Protein AF-A0A8D0EPT8-F1 (afdb_monomer)

Organism: NCBI:txid311401

pLDDT: mean 87.98, std 15.38, range [41.53, 98.69]

Mean predicted aligned error: 18.77 Å

Structure (mmCIF, N/CA/C/O backbone):
data_AF-A0A8D0EPT8-F1
#
_entry.id   AF-A0A8D0EPT8-F1
#
loop_
_atom_site.group_PDB
_atom_site.id
_atom_site.type_symbol
_atom_site.label_atom_id
_atom_site.label_alt_id
_atom_site.label_comp_id
_atom_site.label_asym_id
_atom_site.label_entity_id
_atom_site.label_seq_id
_atom_site.pdbx_PDB_ins_code
_atom_site.Cartn_x
_atom_site.Cartn_y
_atom_site.Cartn_z
_atom_site.occupancy
_atom_site.B_iso_or_equiv
_atom_site.auth_seq_id
_atom_site.auth_comp_id
_atom_site.auth_asym_id
_atom_site.auth_atom_id
_atom_site.pdbx_PDB_model_num
ATOM 1 N N . VAL A 1 1 ? -57.989 31.057 138.186 1.00 67.94 1 VAL A N 1
ATOM 2 C CA . VAL A 1 1 ? -57.351 29.720 138.210 1.00 67.94 1 VAL A CA 1
ATOM 3 C C . VAL A 1 1 ? -58.308 28.636 137.707 1.00 67.94 1 VAL A C 1
ATOM 5 O O . VAL A 1 1 ? -57.977 27.993 136.723 1.00 67.94 1 VAL A O 1
ATOM 8 N N . GLU A 1 2 ? -59.527 28.496 138.245 1.00 75.50 2 GLU A N 1
ATOM 9 C CA . GLU A 1 2 ? -60.495 27.460 137.800 1.00 75.50 2 GLU A CA 1
ATOM 10 C C . GLU A 1 2 ? -60.844 27.484 136.301 1.00 75.50 2 GLU A C 1
ATOM 12 O O . GLU A 1 2 ? -60.872 26.441 135.653 1.00 75.50 2 GLU A O 1
ATOM 17 N N . LYS A 1 3 ? -61.048 28.670 135.709 1.00 80.75 3 LYS A N 1
ATOM 18 C CA . LYS A 1 3 ? -61.365 28.798 134.274 1.00 80.75 3 LYS A CA 1
ATOM 19 C C . LYS A 1 3 ? -60.249 28.260 133.364 1.00 80.75 3 LYS A C 1
ATOM 21 O O . LYS A 1 3 ? -60.539 27.668 132.333 1.00 80.75 3 LYS A O 1
ATOM 26 N N . GLN A 1 4 ? -58.989 28.447 133.757 1.00 83.44 4 GLN A N 1
ATOM 27 C CA . GLN A 1 4 ? -57.830 27.947 133.009 1.00 83.44 4 GLN A CA 1
ATOM 28 C C . GLN A 1 4 ? -57.678 26.428 133.157 1.00 83.44 4 GLN A C 1
ATOM 30 O O . GLN A 1 4 ? -57.298 25.765 132.200 1.00 83.44 4 GLN A O 1
ATOM 35 N N . LEU A 1 5 ? -58.024 25.868 134.322 1.00 86.00 5 LEU A N 1
ATOM 36 C CA . LEU A 1 5 ? -58.008 24.421 134.540 1.00 86.00 5 LEU A CA 1
ATOM 37 C C . LEU A 1 5 ? -59.078 23.710 133.702 1.00 86.00 5 LEU A C 1
ATOM 39 O O . LEU A 1 5 ? -58.802 22.676 133.102 1.00 86.00 5 LEU A O 1
ATOM 43 N N . LYS A 1 6 ? -60.282 24.286 133.615 1.00 87.50 6 LYS A N 1
ATOM 44 C CA . LYS A 1 6 ? -61.362 23.748 132.778 1.00 87.50 6 LYS A CA 1
ATOM 45 C C . LYS A 1 6 ? -60.990 23.756 131.290 1.00 87.50 6 LYS A C 1
ATOM 47 O O . LYS A 1 6 ? -61.184 22.748 130.622 1.00 87.50 6 LYS A O 1
ATOM 52 N N . ASP A 1 7 ? -60.392 24.847 130.809 1.00 92.19 7 ASP A N 1
ATOM 53 C CA . ASP A 1 7 ? -59.886 24.960 129.431 1.00 92.19 7 ASP A CA 1
ATOM 54 C C . ASP A 1 7 ? -58.741 23.965 129.154 1.00 92.19 7 ASP A C 1
ATOM 56 O O . ASP A 1 7 ? -58.688 23.342 128.095 1.00 92.19 7 ASP A O 1
ATOM 60 N N . ALA A 1 8 ? -57.849 23.748 130.128 1.00 91.25 8 ALA A N 1
ATOM 61 C CA . ALA A 1 8 ? -56.783 22.754 130.019 1.00 91.25 8 ALA A CA 1
ATOM 62 C C . ALA A 1 8 ? -57.325 21.315 129.955 1.00 91.25 8 ALA A C 1
ATOM 64 O O . ALA A 1 8 ? -56.833 20.521 129.156 1.00 91.25 8 ALA A O 1
ATOM 65 N N . LEU A 1 9 ? -58.345 20.983 130.754 1.00 91.69 9 LEU A N 1
ATOM 66 C CA . LEU A 1 9 ? -59.001 19.670 130.725 1.00 91.69 9 LEU A CA 1
ATOM 67 C C . LEU A 1 9 ? -59.758 19.436 129.412 1.00 91.69 9 LEU A C 1
ATOM 69 O O . LEU A 1 9 ? -59.665 18.353 128.840 1.00 91.69 9 LEU A O 1
ATOM 73 N N . GLU A 1 10 ? -60.452 20.452 128.898 1.00 93.00 10 GLU A N 1
ATOM 74 C CA . GLU A 1 10 ? -61.155 20.369 127.614 1.00 93.00 10 GLU A CA 1
ATOM 75 C C . GLU A 1 10 ? -60.181 20.168 126.445 1.00 93.00 10 GLU A C 1
ATOM 77 O O . GLU A 1 10 ? -60.377 19.277 125.617 1.00 93.00 10 GLU A O 1
ATOM 82 N N . LYS A 1 11 ? -59.069 20.912 126.423 1.00 94.31 11 LYS A N 1
ATOM 83 C CA . LYS A 1 11 ? -58.001 20.709 125.434 1.00 94.31 11 LYS A CA 1
ATOM 84 C C . LYS A 1 11 ? -57.359 19.335 125.557 1.00 94.31 11 LYS A C 1
ATOM 86 O O . LYS A 1 11 ? -57.063 18.723 124.538 1.00 94.31 11 LYS A O 1
ATOM 91 N N . ASN A 1 12 ? -57.156 18.827 126.772 1.00 94.88 12 ASN A N 1
ATOM 92 C CA . ASN A 1 12 ? -56.614 17.482 126.974 1.00 94.88 12 ASN A CA 1
ATOM 93 C C . ASN A 1 12 ? -57.547 16.411 126.375 1.00 94.88 12 ASN A C 1
ATOM 95 O O . ASN A 1 12 ? -57.091 15.533 125.646 1.00 94.88 12 ASN A O 1
ATOM 99 N N . GLN A 1 13 ? -58.863 16.559 126.565 1.00 93.88 13 GLN A N 1
ATOM 100 C CA . GLN A 1 13 ? -59.855 15.681 125.942 1.00 93.88 13 GLN A CA 1
ATOM 101 C C . GLN A 1 13 ? -59.826 15.762 124.407 1.00 93.88 13 GLN A C 1
ATOM 103 O O . GLN A 1 13 ? -59.904 14.736 123.730 1.00 93.88 13 GLN A O 1
ATOM 108 N N . GLN A 1 14 ? -59.684 16.966 123.846 1.00 95.12 14 GLN A N 1
ATOM 109 C CA . GLN A 1 14 ? -59.542 17.158 122.398 1.00 95.12 14 GLN A CA 1
ATOM 110 C C . GLN A 1 14 ? -58.262 16.507 121.853 1.00 95.12 14 GLN A C 1
ATOM 112 O O . GLN A 1 14 ? -58.311 15.856 120.810 1.00 95.12 14 GLN A O 1
ATOM 117 N N . TRP A 1 15 ? -57.138 16.621 122.568 1.00 96.31 15 TRP A N 1
ATOM 118 C CA . TRP A 1 15 ? -55.879 15.964 122.201 1.00 96.31 15 TRP A CA 1
ATOM 119 C C . TRP A 1 15 ? -55.995 14.442 122.199 1.00 96.31 15 TRP A C 1
ATOM 121 O O . TRP A 1 15 ? -55.473 13.803 121.290 1.00 96.31 15 TRP A O 1
ATOM 131 N N . LEU A 1 16 ? -56.715 13.865 123.163 1.00 96.38 16 LEU A N 1
ATOM 132 C CA . LEU A 1 16 ? -56.934 12.421 123.214 1.00 96.38 16 LEU A CA 1
ATOM 133 C C . LEU A 1 16 ? -57.738 11.920 122.003 1.00 96.38 16 LEU A C 1
ATOM 135 O O . LEU A 1 16 ? -57.387 10.905 121.403 1.00 96.38 16 LEU A O 1
ATOM 139 N N . LEU A 1 17 ? -58.790 12.647 121.612 1.00 95.69 17 LEU A N 1
ATOM 140 C CA . LEU A 1 17 ? -59.579 12.318 120.418 1.00 95.69 17 LEU A CA 1
ATOM 141 C C . LEU A 1 17 ? -58.757 12.466 119.132 1.00 95.69 17 LEU A C 1
ATOM 143 O O . LEU A 1 17 ? -58.829 11.609 118.250 1.00 95.69 17 LEU A O 1
ATOM 147 N N . TYR A 1 18 ? -57.954 13.529 119.039 1.00 96.88 18 TYR A N 1
ATOM 148 C CA . TYR A 1 18 ? -57.052 13.743 117.911 1.00 96.88 18 TYR A CA 1
ATOM 149 C C . TYR A 1 18 ? -56.028 12.611 117.783 1.00 96.88 18 TYR A C 1
ATOM 151 O O . TYR A 1 18 ? -55.801 12.110 116.682 1.00 96.88 18 TYR A O 1
ATOM 159 N N . ASP A 1 19 ? -55.440 12.171 118.897 1.00 97.00 19 ASP A N 1
ATOM 160 C CA . ASP A 1 19 ? -54.455 11.092 118.889 1.00 97.00 19 ASP A CA 1
ATOM 161 C C . ASP A 1 19 ? -55.071 9.755 118.449 1.00 97.00 19 ASP A C 1
ATOM 163 O O . ASP A 1 19 ? -54.530 9.098 117.559 1.00 97.00 19 ASP A O 1
ATOM 167 N N . GLN A 1 20 ? -56.268 9.411 118.939 1.00 95.56 20 GLN A N 1
ATOM 168 C CA . GLN A 1 20 ? -56.988 8.214 118.482 1.00 95.56 20 GLN A CA 1
ATOM 169 C C . GLN A 1 20 ? -57.282 8.242 116.975 1.00 95.56 20 GLN A C 1
ATOM 171 O O . GLN A 1 20 ? -57.090 7.239 116.280 1.00 95.56 20 GLN A O 1
ATOM 176 N N . GLN A 1 21 ? -57.726 9.387 116.448 1.00 96.56 21 GLN A N 1
ATOM 177 C CA . GLN A 1 21 ? -58.003 9.536 115.018 1.00 96.56 21 GLN A CA 1
ATOM 178 C C . GLN A 1 21 ? -56.720 9.440 114.183 1.00 96.56 21 GLN A C 1
ATOM 180 O O . GLN A 1 21 ? -56.696 8.772 113.145 1.00 96.56 21 GLN A O 1
ATOM 185 N N . ARG A 1 22 ? -55.638 10.068 114.652 1.00 97.69 22 ARG A N 1
ATOM 186 C CA . ARG A 1 22 ? -54.319 10.000 114.023 1.00 97.69 22 ARG A CA 1
ATOM 187 C C . ARG A 1 22 ? -53.800 8.564 113.983 1.00 97.69 22 ARG A C 1
ATOM 189 O O . ARG A 1 22 ? -53.321 8.134 112.935 1.00 97.69 22 ARG A O 1
ATOM 196 N N . GLU A 1 23 ? -53.916 7.806 115.072 1.00 96.62 23 GLU A N 1
ATOM 197 C CA . GLU A 1 23 ? -53.498 6.403 115.077 1.00 96.62 23 GLU A CA 1
ATOM 198 C C . GLU A 1 23 ? -54.303 5.553 114.086 1.00 96.62 23 GLU A C 1
ATOM 200 O O . GLU A 1 23 ? -53.726 4.733 113.369 1.00 96.62 23 GLU A O 1
ATOM 205 N N . ALA A 1 24 ? -55.625 5.743 114.013 1.00 95.50 24 ALA A N 1
ATOM 206 C CA . ALA A 1 24 ? -56.469 5.031 113.054 1.00 95.50 24 ALA A CA 1
ATOM 207 C C . ALA A 1 24 ? -56.065 5.339 111.601 1.00 95.50 24 ALA A C 1
ATOM 209 O O . ALA A 1 24 ? -55.971 4.429 110.776 1.00 95.50 24 ALA A O 1
ATOM 210 N N . TYR A 1 25 ? -55.756 6.604 111.304 1.00 96.88 25 TYR A N 1
ATOM 211 C CA . TYR A 1 25 ? -55.286 7.026 109.986 1.00 96.88 25 TYR A CA 1
ATOM 212 C C . TYR A 1 25 ? -53.934 6.398 109.619 1.00 96.88 25 TYR A C 1
ATOM 214 O O . TYR A 1 25 ? -53.785 5.846 108.529 1.00 96.88 25 TYR A O 1
ATOM 222 N N . VAL A 1 26 ? -52.964 6.414 110.540 1.00 97.56 26 VAL A N 1
ATOM 223 C CA . VAL A 1 26 ? -51.646 5.794 110.321 1.00 97.56 26 VAL A CA 1
ATOM 224 C C . VAL A 1 26 ? -51.777 4.2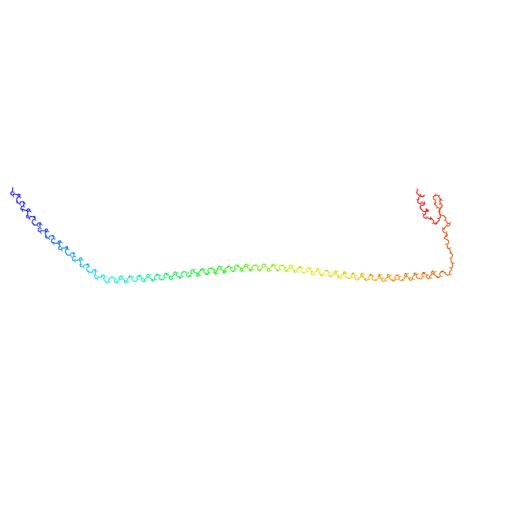86 110.104 1.00 97.56 26 VAL A C 1
ATOM 226 O O . VAL A 1 26 ? -51.161 3.753 109.182 1.00 97.56 26 VAL A O 1
ATOM 229 N N . ARG A 1 27 ? -52.623 3.597 110.884 1.00 96.00 27 ARG A N 1
ATOM 230 C CA . ARG A 1 27 ? -52.915 2.169 110.670 1.00 96.00 27 ARG A CA 1
ATOM 231 C C . ARG A 1 27 ? -53.506 1.909 109.278 1.00 96.00 27 ARG A C 1
ATOM 233 O O . ARG A 1 27 ? -53.099 0.952 108.624 1.00 96.00 27 ARG A O 1
ATOM 240 N N . GLY A 1 28 ? -54.393 2.781 108.794 1.00 96.94 28 GLY A N 1
ATOM 241 C CA . GLY A 1 28 ? -54.933 2.707 107.432 1.00 96.94 28 GLY A CA 1
ATOM 242 C C . GLY A 1 28 ? -53.871 2.891 106.342 1.00 96.94 28 GLY A C 1
ATOM 243 O O . GLY A 1 28 ? -53.835 2.122 105.381 1.00 96.94 28 GLY A O 1
ATOM 244 N N . LEU A 1 29 ? -52.967 3.862 106.506 1.00 97.06 29 LEU A N 1
ATOM 245 C CA . LEU A 1 29 ? -51.855 4.077 105.572 1.00 97.06 29 LEU A CA 1
ATOM 246 C C . LEU A 1 29 ? -50.902 2.882 105.524 1.00 97.06 29 LEU A C 1
ATOM 248 O O . LEU A 1 29 ? -50.535 2.451 104.435 1.00 97.06 29 LEU A O 1
ATOM 252 N N . LEU A 1 30 ? -50.538 2.322 106.681 1.00 96.06 30 LEU A N 1
ATOM 253 C CA . LEU A 1 30 ? -49.682 1.135 106.754 1.00 96.06 30 LEU A CA 1
ATOM 254 C C . LEU A 1 30 ? -50.328 -0.071 106.062 1.00 96.06 30 LEU A C 1
ATOM 256 O O . LEU A 1 30 ? -49.659 -0.762 105.299 1.00 96.06 30 LEU A O 1
ATOM 260 N N . GLY A 1 31 ? -51.635 -0.279 106.252 1.00 96.31 31 GLY A N 1
ATOM 261 C CA . GLY A 1 31 ? -52.377 -1.314 105.529 1.00 96.31 31 GLY A CA 1
ATOM 262 C C . GLY A 1 31 ? -52.338 -1.110 104.013 1.00 96.31 31 GLY A C 1
ATOM 263 O O . GLY A 1 31 ? -52.105 -2.054 103.261 1.00 96.31 31 GLY A O 1
ATOM 264 N N . ARG A 1 32 ? -52.482 0.137 103.547 1.00 95.56 32 ARG A N 1
ATOM 265 C CA . ARG A 1 32 ? -52.419 0.446 102.115 1.00 95.56 32 ARG A CA 1
ATOM 266 C C . ARG A 1 32 ? -51.024 0.255 101.523 1.00 95.56 32 ARG A C 1
ATOM 268 O O . ARG A 1 32 ? -50.916 -0.222 100.396 1.00 95.56 32 ARG A O 1
ATOM 275 N N . ILE A 1 33 ? -49.978 0.634 102.256 1.00 95.75 33 ILE A N 1
ATOM 276 C CA . ILE A 1 33 ? -48.586 0.404 101.849 1.00 95.75 33 ILE A CA 1
ATOM 277 C C . ILE A 1 33 ? -48.350 -1.100 101.682 1.00 95.75 33 ILE A C 1
ATOM 279 O O . ILE A 1 33 ? -47.917 -1.524 100.615 1.00 95.75 33 ILE A O 1
ATOM 283 N N . PHE A 1 34 ? -48.765 -1.904 102.663 1.00 95.31 34 PHE A N 1
ATOM 284 C CA . PHE A 1 34 ? -48.634 -3.359 102.611 1.00 95.31 34 PHE A CA 1
ATOM 285 C C . PHE A 1 34 ? -49.354 -3.989 101.400 1.00 95.31 34 PHE A C 1
ATOM 287 O O . PHE A 1 34 ? -48.793 -4.835 100.705 1.00 95.31 34 PHE A O 1
ATOM 294 N N . GLU A 1 35 ? -50.580 -3.550 101.086 1.00 94.19 35 GLU A N 1
ATOM 295 C CA . GLU A 1 35 ? -51.302 -4.016 99.889 1.00 94.19 35 GLU A CA 1
ATOM 296 C C . GLU A 1 35 ? -50.562 -3.704 98.580 1.00 94.19 35 GLU A C 1
ATOM 298 O O . GLU A 1 35 ? -50.613 -4.486 97.627 1.00 94.19 35 GLU A O 1
ATOM 303 N N . LEU A 1 36 ? -49.933 -2.530 98.496 1.00 91.69 36 LEU A N 1
ATOM 304 C CA . LEU A 1 36 ? -49.206 -2.099 97.304 1.00 91.69 36 LEU A CA 1
ATOM 305 C C . LEU A 1 36 ? -47.893 -2.867 97.144 1.00 91.69 36 LEU A C 1
ATOM 307 O O . LEU A 1 36 ? -47.573 -3.280 96.029 1.00 91.69 36 LEU A O 1
ATOM 311 N N . GLU A 1 37 ? -47.180 -3.111 98.242 1.00 91.06 37 GLU A N 1
ATOM 312 C CA . GLU A 1 37 ? -45.964 -3.929 98.260 1.00 91.06 37 GLU A CA 1
ATOM 313 C C . GLU A 1 37 ? -46.255 -5.357 97.780 1.00 91.06 37 GLU A C 1
ATOM 315 O O . GLU A 1 37 ? -45.607 -5.835 96.848 1.00 91.06 37 GLU A O 1
ATOM 320 N N . GLN A 1 38 ? -47.312 -5.993 98.297 1.00 88.81 38 GLN A N 1
ATOM 321 C CA . GLN A 1 38 ? -47.705 -7.338 97.866 1.00 88.81 38 GLN A CA 1
ATOM 322 C C . GLN A 1 38 ? -48.058 -7.393 96.370 1.00 88.81 38 GLN A C 1
ATOM 324 O O . GLN A 1 38 ? -47.683 -8.334 95.669 1.00 88.81 38 GLN A O 1
ATOM 329 N N . LYS A 1 39 ? -48.772 -6.385 95.852 1.00 87.06 39 LYS A N 1
ATOM 330 C CA . LYS A 1 39 ? -49.111 -6.316 94.421 1.00 87.06 39 LYS A CA 1
ATOM 331 C C . LYS A 1 39 ? -47.869 -6.174 93.542 1.00 87.06 39 LYS A C 1
ATOM 333 O O . LYS A 1 39 ? -47.818 -6.808 92.493 1.00 87.06 39 LYS A O 1
ATOM 338 N N . SER A 1 40 ? -46.887 -5.379 93.964 1.00 79.69 40 SER A N 1
ATOM 339 C CA . SER A 1 40 ? -45.616 -5.203 93.249 1.00 79.69 40 SER A CA 1
ATOM 340 C C . SER A 1 40 ? -44.838 -6.520 93.147 1.00 79.69 40 SER A C 1
ATOM 342 O O . SER A 1 40 ? -44.372 -6.906 92.075 1.00 79.69 40 SER A O 1
ATOM 344 N N . GLU A 1 41 ? -44.775 -7.269 94.246 1.00 78.56 41 GLU A N 1
ATOM 345 C CA . GLU A 1 41 ? -44.032 -8.527 94.311 1.00 78.56 41 GLU A CA 1
ATOM 346 C C . GLU A 1 41 ? -44.665 -9.636 93.450 1.00 78.56 41 GLU A C 1
ATOM 348 O O . GLU A 1 41 ? -43.959 -10.394 92.783 1.00 78.56 41 GLU A O 1
ATOM 353 N N . ILE A 1 42 ? -46.000 -9.670 93.358 1.00 76.88 42 ILE A N 1
ATOM 354 C CA . ILE A 1 42 ? -46.728 -10.584 92.460 1.00 76.88 42 ILE A CA 1
ATOM 355 C C . ILE A 1 42 ? -46.473 -10.253 90.980 1.00 76.88 42 ILE A C 1
ATOM 357 O O . ILE A 1 42 ? -46.369 -11.169 90.161 1.00 76.88 42 ILE A O 1
ATOM 361 N N . VAL A 1 43 ? -46.371 -8.968 90.621 1.00 71.69 43 VAL A N 1
ATOM 362 C CA . VAL A 1 43 ? -46.072 -8.537 89.242 1.00 71.69 43 VAL A CA 1
ATOM 363 C C . VAL A 1 43 ? -44.661 -8.970 88.840 1.00 71.69 43 VAL A C 1
ATOM 365 O O . VAL A 1 43 ? -44.495 -9.612 87.805 1.00 71.69 43 VAL A O 1
ATOM 368 N N . SER A 1 44 ? -43.672 -8.761 89.710 1.00 63.62 44 SER A N 1
ATOM 369 C CA . SER A 1 44 ? -42.278 -9.141 89.444 1.00 63.62 44 SER A CA 1
ATOM 370 C C . SER A 1 44 ? -42.081 -10.666 89.300 1.00 63.62 44 SER A C 1
ATOM 372 O O . SER A 1 44 ? -41.282 -11.137 88.485 1.00 63.62 44 SER A O 1
ATOM 374 N N . GLN A 1 45 ? -42.865 -11.472 90.030 1.00 62.41 45 GLN A N 1
ATOM 375 C CA . GLN A 1 45 ? -42.867 -12.939 89.901 1.00 62.41 45 GLN A CA 1
ATOM 376 C C . GLN A 1 45 ? -43.599 -13.461 88.649 1.00 62.41 45 GLN A C 1
ATOM 378 O O . GLN A 1 45 ? -43.315 -14.571 88.194 1.00 62.41 45 GLN A O 1
ATOM 383 N N . ARG A 1 46 ? -44.551 -12.702 88.084 1.00 59.16 46 ARG A N 1
ATOM 384 C CA . ARG A 1 46 ? -45.203 -13.052 86.807 1.00 59.16 46 ARG A CA 1
ATOM 385 C C . ARG A 1 46 ? -44.303 -12.760 85.609 1.00 59.16 46 ARG A C 1
ATOM 387 O O . ARG A 1 46 ? -44.164 -13.626 84.749 1.00 59.16 46 ARG A O 1
ATOM 394 N N . GLU A 1 47 ? -43.625 -11.616 85.610 1.00 55.06 47 GLU A N 1
ATOM 395 C CA . GLU A 1 47 ? -42.702 -11.207 84.539 1.00 55.06 47 GLU A CA 1
ATOM 396 C C . GLU A 1 47 ? -41.549 -12.209 84.351 1.00 55.06 47 GLU A C 1
ATOM 398 O O . GLU A 1 47 ? -41.168 -12.539 83.230 1.00 55.06 47 GLU A O 1
ATOM 403 N N . SER A 1 48 ? -41.049 -12.796 85.441 1.00 54.34 48 SER A N 1
ATOM 404 C CA . SER A 1 48 ? -39.983 -13.807 85.395 1.00 54.34 48 SER A CA 1
ATOM 405 C C . SER A 1 48 ? -40.444 -15.188 84.888 1.00 54.34 48 SER A C 1
ATOM 407 O O . SER A 1 48 ? -39.608 -15.993 84.475 1.00 54.34 48 SER A O 1
ATOM 409 N N . LYS A 1 49 ? -41.758 -15.463 84.848 1.00 51.94 49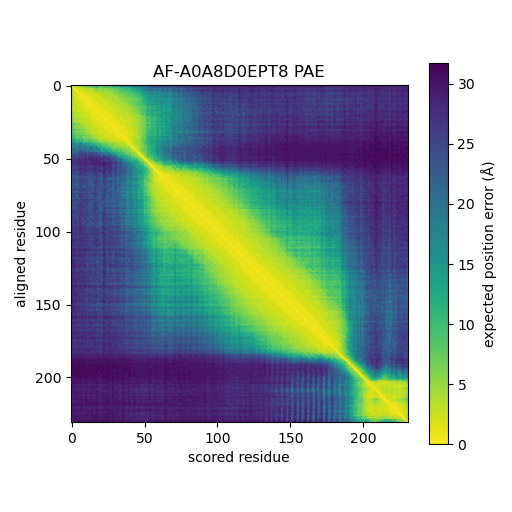 LYS A N 1
ATOM 410 C CA . LYS A 1 49 ? -42.343 -16.688 84.266 1.00 51.94 49 LYS A CA 1
ATOM 411 C C . LYS A 1 49 ? -42.739 -16.528 82.791 1.00 51.94 49 LYS A C 1
ATOM 413 O O . LYS A 1 49 ? -42.656 -17.505 82.051 1.00 51.94 49 LYS A O 1
ATOM 418 N N . GLU A 1 50 ? -43.119 -15.327 82.352 1.00 49.88 50 GLU A N 1
ATOM 419 C CA . GLU A 1 50 ? -43.445 -15.020 80.944 1.00 49.88 50 GLU A CA 1
ATOM 420 C C . GLU A 1 50 ? -42.192 -14.831 80.064 1.00 49.88 50 GLU A C 1
ATOM 422 O O . GLU A 1 50 ? -42.188 -15.234 78.896 1.00 49.88 50 GLU A O 1
AT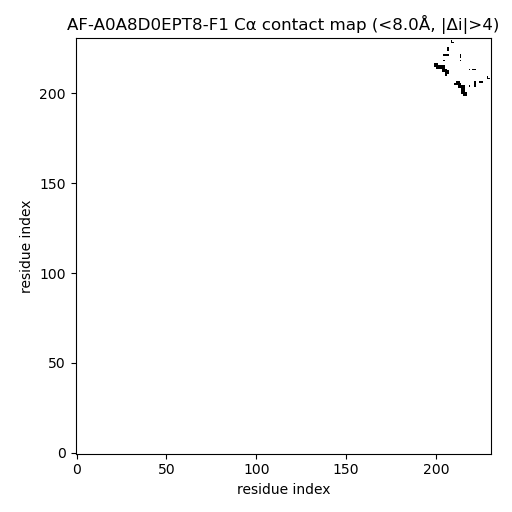OM 427 N N . PHE A 1 51 ? -41.075 -14.371 80.644 1.00 49.50 51 PHE A N 1
ATOM 428 C CA . PHE A 1 51 ? -39.794 -14.165 79.946 1.00 49.50 51 PHE A CA 1
ATOM 429 C C . PHE A 1 51 ? -39.247 -15.422 79.235 1.00 49.50 51 PHE A C 1
ATOM 431 O O . PHE A 1 51 ? -38.568 -15.323 78.213 1.00 49.50 51 PHE A O 1
ATOM 438 N N . SER A 1 52 ? -39.581 -16.624 79.721 1.00 50.78 52 SER A N 1
ATOM 439 C CA . SER A 1 52 ? -39.151 -17.887 79.100 1.00 50.78 52 SER A CA 1
ATOM 440 C C . SER A 1 52 ? -39.854 -18.196 77.771 1.00 50.78 52 SER A C 1
ATOM 442 O O . SER A 1 52 ? -39.290 -18.923 76.956 1.00 50.78 52 SER A O 1
ATOM 444 N N . SER A 1 53 ? -41.076 -17.697 77.556 1.00 54.53 53 SER A N 1
ATOM 445 C CA . SER A 1 53 ? -41.853 -17.929 76.327 1.00 54.53 53 SER A CA 1
ATOM 446 C C . SER A 1 53 ? -41.654 -16.801 75.314 1.00 54.53 53 SER A C 1
ATOM 448 O O . SER A 1 53 ? -41.645 -17.038 74.108 1.00 54.53 53 SER A O 1
ATOM 450 N N . GLU A 1 54 ? -41.477 -15.572 75.795 1.00 54.91 54 GLU A N 1
ATOM 451 C CA . GLU A 1 54 ? -41.320 -14.377 74.963 1.00 54.91 54 GLU A CA 1
ATOM 452 C C . GLU A 1 54 ? -39.893 -14.235 74.406 1.00 54.91 54 GLU A C 1
ATOM 454 O O . GLU A 1 54 ? -39.707 -13.845 73.251 1.00 54.91 54 GLU A O 1
ATOM 459 N N . GLY A 1 55 ? -38.884 -14.697 75.157 1.00 62.28 55 GLY A N 1
ATOM 460 C CA . GLY A 1 55 ? -37.510 -14.819 74.663 1.00 62.28 55 GLY A CA 1
ATOM 461 C C . GLY A 1 55 ? -37.379 -15.754 73.453 1.00 62.28 55 GLY A C 1
ATOM 462 O O . GLY A 1 55 ? -36.595 -15.470 72.552 1.00 62.28 55 GLY A O 1
ATOM 463 N N . HIS A 1 56 ? -38.186 -16.820 73.373 1.00 62.28 56 HIS A N 1
ATOM 464 C CA . HIS A 1 56 ? -38.175 -17.747 72.232 1.00 62.28 56 HIS A CA 1
ATOM 465 C C . HIS A 1 56 ? -38.712 -17.092 70.947 1.00 62.28 56 HIS A C 1
ATOM 467 O O . HIS A 1 56 ? -38.115 -17.230 69.881 1.00 62.28 56 HIS A O 1
ATOM 473 N N . LEU A 1 57 ? -39.799 -16.318 71.050 1.00 71.00 57 LEU A N 1
ATOM 474 C CA . LEU A 1 57 ? -40.369 -15.558 69.928 1.00 71.00 57 LEU A CA 1
ATOM 475 C C . LEU A 1 57 ? -39.426 -14.444 69.447 1.00 71.00 57 LEU A C 1
ATOM 477 O O . LEU A 1 57 ? -39.319 -14.176 68.247 1.00 71.00 57 LEU A O 1
ATOM 481 N N . GLN A 1 58 ? -38.715 -13.798 70.372 1.00 77.88 58 GLN A N 1
ATOM 482 C CA . GLN A 1 58 ? -37.731 -12.772 70.037 1.00 77.88 58 GLN A CA 1
ATOM 483 C C . GLN A 1 58 ? -36.493 -13.362 69.343 1.00 77.88 58 GLN A C 1
ATOM 485 O O . GLN A 1 58 ? -36.003 -12.780 68.374 1.00 77.88 58 GLN A O 1
ATOM 490 N N . ASP A 1 59 ? -36.044 -14.543 69.768 1.00 84.00 59 ASP A N 1
ATOM 491 C CA . ASP A 1 59 ? -34.918 -15.267 69.169 1.00 84.00 59 ASP A CA 1
ATOM 492 C C . ASP A 1 59 ? -35.254 -15.820 67.765 1.00 84.00 59 ASP A C 1
ATOM 494 O O . ASP A 1 59 ? -34.429 -15.783 66.851 1.00 84.00 59 ASP A O 1
ATOM 498 N N . GLU A 1 60 ? -36.494 -16.261 67.529 1.00 87.12 60 GLU A N 1
ATOM 499 C CA . GLU A 1 60 ? -36.985 -16.625 66.188 1.00 87.12 60 GLU A CA 1
ATOM 500 C C . GLU A 1 60 ? -37.034 -15.425 65.233 1.00 87.12 60 GLU A C 1
ATOM 502 O O . GLU A 1 60 ? -36.597 -15.517 64.080 1.00 87.12 60 GLU A O 1
ATOM 507 N N . LYS A 1 61 ? -37.510 -14.272 65.715 1.00 87.94 61 LYS A N 1
ATOM 508 C CA . LYS A 1 61 ? -37.534 -13.026 64.939 1.00 87.94 61 LYS A CA 1
ATOM 509 C C . LYS A 1 61 ? -36.118 -12.555 64.590 1.00 87.94 61 LYS A C 1
ATOM 511 O O . LYS A 1 61 ? -35.875 -12.131 63.459 1.00 87.94 61 LYS A O 1
ATOM 516 N N . GLN A 1 62 ? -35.181 -12.670 65.532 1.00 92.44 62 GLN A N 1
ATOM 517 C CA . GLN A 1 62 ? -33.760 -12.389 65.316 1.00 92.44 62 GLN A CA 1
ATOM 518 C C . GLN A 1 62 ? -33.192 -13.278 64.197 1.00 92.44 62 GLN A C 1
ATOM 520 O O . GLN A 1 62 ? -32.649 -12.766 63.218 1.00 92.44 62 GLN A O 1
ATOM 525 N N . LYS A 1 63 ? -33.415 -14.599 64.275 1.00 93.81 63 LYS A N 1
ATOM 526 C CA . LYS A 1 63 ? -32.970 -15.568 63.256 1.00 93.81 63 LYS A CA 1
ATOM 527 C C . LYS A 1 63 ? -33.531 -15.264 61.870 1.00 93.81 63 LYS A C 1
ATOM 529 O O . LYS A 1 63 ? -32.804 -15.400 60.885 1.00 93.81 63 LYS A O 1
ATOM 534 N N . TYR A 1 64 ? -34.793 -14.838 61.781 1.00 95.00 64 TYR A N 1
ATOM 535 C CA . TYR A 1 64 ? -35.408 -14.439 60.514 1.00 95.00 64 TYR A CA 1
ATOM 536 C C . TYR A 1 64 ? -34.687 -13.241 59.882 1.00 95.00 64 TYR A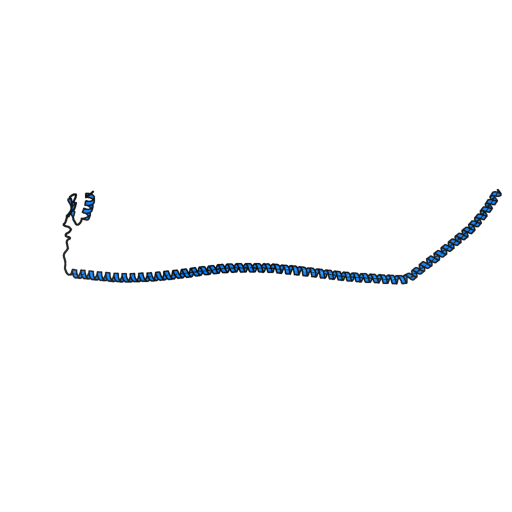 C 1
ATOM 538 O O . TYR A 1 64 ? -34.314 -13.300 58.708 1.00 95.00 64 TYR A O 1
ATOM 546 N N . TYR A 1 65 ? -34.429 -12.178 60.650 1.00 95.12 65 TYR A N 1
ATOM 547 C CA . TYR A 1 65 ? -33.702 -11.017 60.130 1.00 95.12 65 TYR A CA 1
ATOM 548 C C . TYR A 1 65 ? -32.250 -11.341 59.791 1.00 95.12 65 TYR A C 1
ATOM 550 O O . TYR A 1 65 ? -31.769 -10.908 58.746 1.00 95.12 65 TYR A O 1
ATOM 558 N N . ASP A 1 66 ? -31.570 -12.143 60.610 1.00 95.94 66 ASP A N 1
ATOM 559 C CA . ASP A 1 66 ? -30.202 -12.581 60.335 1.00 95.94 66 ASP A CA 1
ATOM 560 C C . ASP A 1 66 ? -30.128 -13.441 59.069 1.00 95.94 66 ASP A C 1
ATOM 562 O O . ASP A 1 66 ? -29.165 -13.353 58.305 1.00 95.94 66 ASP A O 1
ATOM 566 N N . GLN A 1 67 ? -31.134 -14.282 58.817 1.00 97.31 67 GLN A N 1
ATOM 567 C CA . GLN A 1 67 ? -31.247 -15.037 57.571 1.00 97.31 67 GLN A CA 1
ATOM 568 C C . GLN A 1 67 ? -31.481 -14.103 56.378 1.00 97.31 67 GLN A C 1
ATOM 570 O O . GLN A 1 67 ? -30.773 -14.222 55.381 1.00 97.31 67 GLN A O 1
ATOM 575 N N . LEU A 1 68 ? -32.406 -13.144 56.491 1.00 97.56 68 LEU A N 1
ATOM 576 C CA . LEU A 1 68 ? -32.695 -12.167 55.438 1.00 97.56 68 LEU A CA 1
ATOM 577 C C . LEU A 1 68 ? -31.462 -11.318 55.089 1.00 97.56 68 LEU A C 1
ATOM 579 O O . LEU A 1 68 ? -31.145 -11.141 53.916 1.00 97.56 68 LEU A O 1
ATOM 583 N N . LEU A 1 69 ? -30.729 -10.838 56.098 1.00 97.06 69 LEU A N 1
ATOM 584 C CA . LEU A 1 69 ? -29.481 -10.091 55.920 1.00 97.06 69 LEU A CA 1
ATOM 585 C C . LEU A 1 69 ? -28.394 -10.937 55.260 1.00 97.06 69 LEU A C 1
ATOM 587 O O . LEU A 1 69 ? -27.650 -10.426 54.425 1.00 97.06 69 LEU A O 1
ATOM 591 N N . ARG A 1 70 ? -28.281 -12.218 55.629 1.00 97.81 70 ARG A N 1
ATOM 592 C CA . ARG A 1 70 ? -27.327 -13.140 54.998 1.00 97.81 70 ARG A CA 1
ATOM 593 C C . ARG A 1 70 ? -27.659 -13.363 53.527 1.00 97.81 70 ARG A C 1
ATOM 595 O O . ARG A 1 70 ? -26.752 -13.264 52.706 1.00 97.81 70 ARG A O 1
ATOM 602 N N . THR A 1 71 ? -28.930 -13.588 53.197 1.00 97.69 71 THR A N 1
ATOM 603 C CA . THR A 1 71 ? -29.385 -13.714 51.807 1.00 97.69 71 THR A CA 1
ATOM 604 C C . THR A 1 71 ? -29.110 -12.431 51.026 1.00 97.69 71 THR A C 1
ATOM 606 O O . THR A 1 71 ? -28.392 -12.481 50.037 1.00 97.69 71 THR A O 1
ATOM 609 N N . ALA A 1 72 ? -29.526 -11.266 51.532 1.00 97.69 72 ALA A N 1
ATOM 610 C CA . ALA A 1 72 ? -29.293 -9.987 50.857 1.00 97.69 72 ALA A CA 1
ATOM 611 C C . ALA A 1 72 ? -27.799 -9.677 50.636 1.00 97.69 72 ALA A C 1
ATOM 613 O O . ALA A 1 72 ? -27.424 -9.133 49.600 1.00 97.69 72 ALA A O 1
ATOM 614 N N . LYS A 1 73 ? -26.923 -10.032 51.590 1.00 98.00 73 LYS A N 1
ATOM 615 C CA . LYS A 1 73 ? -25.464 -9.902 51.430 1.00 98.00 73 LYS A CA 1
ATOM 616 C C . LYS A 1 73 ? -24.914 -10.843 50.363 1.00 98.00 73 LYS A C 1
ATOM 618 O O . LYS A 1 73 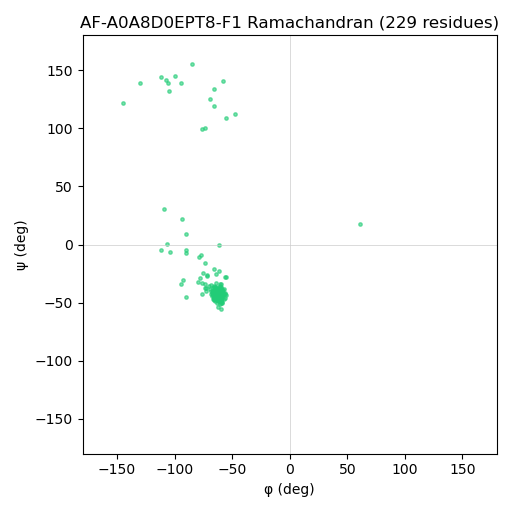? -24.059 -10.425 49.590 1.00 98.00 73 LYS A O 1
ATOM 623 N N . SER A 1 74 ? -25.380 -12.092 50.345 1.00 98.06 74 SER A N 1
ATOM 624 C CA . SER A 1 74 ? -25.002 -13.066 49.319 1.00 98.06 74 SER A CA 1
ATOM 625 C C . SER A 1 74 ? -25.412 -12.575 47.933 1.00 98.06 74 SER A C 1
ATOM 627 O O . SER A 1 74 ? -24.574 -12.528 47.038 1.00 98.06 74 SER A O 1
ATOM 629 N N . ASP A 1 75 ? -26.660 -12.134 47.780 1.00 98.19 75 ASP A N 1
ATOM 630 C CA . ASP A 1 75 ? -27.194 -11.628 46.515 1.00 98.19 75 ASP A CA 1
ATOM 631 C C . ASP A 1 75 ? -26.405 -10.397 46.049 1.00 98.19 75 ASP A C 1
ATOM 633 O O . ASP A 1 75 ? -25.943 -10.344 44.910 1.00 98.19 75 ASP A O 1
ATOM 637 N N . LEU A 1 76 ? -26.134 -9.445 46.950 1.00 98.06 76 LEU A N 1
ATOM 638 C CA . LEU A 1 76 ? -25.311 -8.276 46.637 1.00 98.06 76 LEU A CA 1
ATOM 639 C C . LEU A 1 76 ? -23.907 -8.667 46.157 1.00 98.06 76 LEU A C 1
ATOM 641 O O . LEU A 1 76 ? -23.392 -8.057 45.222 1.00 98.06 76 LEU A O 1
ATOM 645 N N . GLU A 1 77 ? -23.274 -9.663 46.779 1.00 98.31 77 GLU A N 1
ATOM 646 C CA . GLU A 1 77 ? -21.955 -10.124 46.345 1.00 98.31 77 GLU A CA 1
ATOM 647 C C . GLU A 1 77 ? -22.019 -10.787 44.966 1.00 98.31 77 GLU A C 1
ATOM 649 O O . GLU A 1 77 ? -21.163 -10.514 44.123 1.00 98.31 77 GLU A O 1
ATOM 654 N N . THR A 1 78 ? -23.064 -11.574 44.687 1.00 98.12 78 THR A N 1
ATOM 655 C CA . THR A 1 78 ? -23.265 -12.151 43.349 1.00 98.12 78 THR A CA 1
ATOM 656 C C . THR A 1 78 ? -23.454 -11.069 42.289 1.00 98.12 78 THR A C 1
ATOM 658 O O . THR A 1 78 ? -22.796 -11.119 41.252 1.00 98.12 78 THR A O 1
ATOM 661 N N . GLU A 1 79 ? -24.237 -10.027 42.576 1.00 98.06 79 GLU A N 1
ATOM 662 C CA . GLU A 1 79 ? -24.397 -8.874 41.686 1.00 98.06 79 GLU A CA 1
ATOM 663 C C . GLU A 1 79 ? -23.074 -8.123 41.488 1.00 98.06 79 GLU A C 1
ATOM 665 O O . GLU A 1 79 ? -22.723 -7.765 40.364 1.00 98.06 79 GLU A O 1
ATOM 670 N N . ARG A 1 80 ? -22.271 -7.932 42.545 1.00 98.38 80 ARG A N 1
ATOM 671 C CA . ARG A 1 80 ? -20.937 -7.309 42.433 1.00 98.38 80 ARG A CA 1
ATOM 672 C C . ARG A 1 80 ? -19.999 -8.119 41.538 1.00 98.38 80 ARG A C 1
ATOM 674 O O . ARG A 1 80 ? -19.270 -7.527 40.731 1.00 98.38 80 ARG A O 1
ATOM 681 N N . CYS A 1 81 ? -20.011 -9.446 41.653 1.00 98.31 81 CYS A N 1
ATOM 682 C CA . CYS A 1 81 ? -19.252 -10.330 40.771 1.00 98.31 81 CYS A CA 1
ATOM 683 C C . CYS A 1 81 ? -19.718 -10.195 39.315 1.00 98.31 81 CYS A C 1
ATOM 685 O O . CYS A 1 81 ? -18.883 -9.961 38.439 1.00 98.31 81 CYS A O 1
ATOM 687 N N . THR A 1 82 ? -21.029 -10.245 39.068 1.00 98.31 82 THR A N 1
ATOM 688 C CA . THR A 1 82 ? -21.625 -10.095 37.730 1.00 98.31 82 THR A CA 1
ATOM 689 C C . THR A 1 82 ? -21.283 -8.742 37.107 1.00 98.31 82 THR A C 1
ATOM 691 O O . THR A 1 82 ? -20.817 -8.676 35.971 1.00 98.31 82 THR A O 1
ATOM 694 N N . VAL A 1 83 ? -21.414 -7.647 37.861 1.00 98.50 83 VAL A N 1
ATOM 695 C CA . VAL A 1 83 ? -21.044 -6.298 37.403 1.00 98.50 83 VAL A CA 1
ATOM 696 C C . VAL A 1 83 ? -19.564 -6.225 37.031 1.00 98.50 83 VAL A C 1
ATOM 698 O O . VAL A 1 83 ? -19.206 -5.613 36.024 1.00 98.50 83 VAL A O 1
ATOM 701 N N . THR A 1 84 ? -18.687 -6.855 37.814 1.00 98.38 84 THR A N 1
ATOM 702 C CA . THR A 1 84 ? -17.245 -6.873 37.530 1.00 98.38 84 THR A CA 1
ATOM 703 C C . THR A 1 84 ? -16.935 -7.651 36.249 1.00 98.38 84 THR A C 1
ATOM 705 O O . THR A 1 84 ? -16.142 -7.180 35.430 1.00 98.38 84 THR A O 1
ATOM 708 N N . GLN A 1 85 ? -17.593 -8.796 36.044 1.00 98.69 85 GLN A N 1
ATOM 709 C CA . GLN A 1 85 ? -17.470 -9.603 34.827 1.00 98.69 85 GLN A CA 1
ATOM 710 C C . GLN A 1 85 ? -17.945 -8.828 33.596 1.00 98.69 85 GLN A C 1
ATOM 712 O O . GLN A 1 85 ? -17.152 -8.604 32.681 1.00 98.69 85 GLN A O 1
ATOM 717 N N . LEU A 1 86 ? -19.169 -8.294 33.619 1.00 98.44 86 LEU A N 1
ATOM 718 C CA . LEU A 1 86 ? -19.718 -7.493 32.519 1.00 98.44 86 LEU A CA 1
ATOM 719 C C . LEU A 1 86 ? -18.839 -6.280 32.200 1.00 98.44 86 LEU A C 1
ATOM 721 O O . LEU A 1 86 ? -18.620 -5.948 31.037 1.00 98.44 86 LEU A O 1
ATOM 725 N N . ARG A 1 87 ? -18.269 -5.628 33.219 1.00 98.56 87 ARG A N 1
ATOM 726 C CA . ARG A 1 87 ? -17.337 -4.514 33.008 1.00 98.56 87 ARG A CA 1
ATOM 727 C C . ARG A 1 87 ? -16.080 -4.952 32.256 1.00 98.56 87 ARG A C 1
ATOM 729 O O . ARG A 1 87 ? -15.590 -4.202 31.411 1.00 98.56 87 ARG A O 1
ATOM 736 N N . SER A 1 88 ? -15.546 -6.135 32.560 1.00 98.31 88 SER A N 1
ATOM 737 C CA . SER A 1 88 ? -14.397 -6.689 31.839 1.00 98.31 88 SER A CA 1
ATOM 738 C C . SER A 1 88 ? -14.741 -7.042 30.389 1.00 98.31 88 SER A C 1
ATOM 740 O O . SER A 1 88 ? -13.983 -6.673 29.493 1.00 98.31 88 SER A O 1
ATOM 742 N N . GLU A 1 89 ? -15.919 -7.623 30.147 1.00 98.44 89 GLU A N 1
ATOM 743 C CA . GLU A 1 89 ? -16.409 -7.955 28.805 1.00 98.44 89 GLU A CA 1
ATOM 744 C C . GLU A 1 89 ? -16.607 -6.700 27.951 1.00 98.44 89 GLU A C 1
ATOM 746 O O . GLU A 1 89 ? -16.106 -6.623 26.832 1.00 98.44 89 GLU A O 1
ATOM 751 N N . VAL A 1 90 ? -17.259 -5.664 28.491 1.00 98.62 90 VAL A N 1
ATOM 752 C CA . VAL A 1 90 ? -17.440 -4.379 27.795 1.00 98.62 90 VAL A CA 1
ATOM 753 C C . VAL A 1 90 ? -16.093 -3.759 27.424 1.00 98.62 90 VAL A C 1
ATOM 755 O O . VAL A 1 90 ? -15.924 -3.270 26.306 1.00 98.62 90 VAL A O 1
ATOM 758 N N . ASN A 1 91 ? -15.114 -3.799 28.330 1.00 98.31 91 ASN A N 1
ATOM 759 C CA . ASN A 1 91 ? -13.770 -3.304 28.037 1.00 98.31 91 ASN A CA 1
ATOM 760 C C . ASN A 1 91 ? -13.080 -4.126 26.938 1.00 98.31 91 ASN A C 1
ATOM 762 O O . ASN A 1 91 ? -12.381 -3.563 26.097 1.00 98.31 91 ASN A O 1
ATOM 766 N N . GLU A 1 92 ? -13.272 -5.444 26.918 1.00 98.56 92 GLU A N 1
ATOM 767 C CA . GLU A 1 92 ? -12.740 -6.309 25.867 1.00 98.56 92 GLU A CA 1
ATOM 768 C C . GLU A 1 92 ? -13.377 -6.014 24.506 1.00 98.56 92 GLU A C 1
ATOM 770 O O . GLU A 1 92 ? -12.653 -5.821 23.528 1.00 98.56 92 GLU A O 1
ATOM 775 N N . PHE A 1 93 ? -14.706 -5.905 24.442 1.00 98.31 93 PHE A N 1
ATOM 776 C CA . PHE A 1 93 ? -15.415 -5.540 23.215 1.00 98.31 93 PHE A CA 1
ATOM 777 C C . PHE A 1 93 ? -15.000 -4.164 22.702 1.00 98.31 93 PHE A C 1
ATOM 779 O O . PHE A 1 93 ? -14.804 -3.996 21.499 1.00 98.31 93 PHE A O 1
ATOM 786 N N . LYS A 1 94 ? -14.802 -3.195 23.602 1.00 98.50 94 LYS A N 1
ATOM 787 C CA . LYS A 1 94 ? -14.308 -1.867 23.235 1.00 98.50 94 LYS A CA 1
ATOM 788 C C . LYS A 1 94 ? -12.922 -1.937 22.588 1.00 98.50 94 LYS A C 1
ATOM 790 O O . LYS A 1 94 ? -12.743 -1.366 21.516 1.00 98.50 94 LYS A O 1
ATOM 795 N N . ARG A 1 95 ? -11.978 -2.684 23.177 1.00 98.56 95 ARG A N 1
ATOM 796 C CA . ARG A 1 95 ? -10.643 -2.887 22.582 1.00 98.56 95 ARG A CA 1
ATOM 797 C C . ARG A 1 95 ? -10.726 -3.553 21.211 1.00 98.56 95 ARG A C 1
ATOM 799 O O . ARG A 1 95 ? -10.154 -3.040 20.260 1.00 98.56 95 ARG A O 1
ATOM 806 N N . LYS A 1 96 ? -11.500 -4.636 21.084 1.00 98.44 96 LYS A N 1
ATOM 807 C CA . LYS A 1 96 ? -11.697 -5.340 19.803 1.00 98.44 96 LYS A CA 1
ATOM 808 C C . LYS A 1 96 ? -12.284 -4.430 18.722 1.00 98.44 96 LYS A C 1
ATOM 810 O O . LYS A 1 96 ? -11.898 -4.519 17.561 1.00 98.44 96 LYS A O 1
ATOM 815 N N . TYR A 1 97 ? -13.215 -3.552 19.091 1.00 97.88 97 TYR A N 1
ATOM 816 C CA . TYR A 1 97 ? -13.795 -2.579 18.169 1.00 97.88 97 TYR A CA 1
ATOM 817 C C . TYR A 1 97 ? -12.771 -1.527 17.718 1.00 97.88 97 TYR A C 1
ATOM 819 O O . TYR A 1 97 ? -12.683 -1.229 16.527 1.00 97.88 97 TYR A O 1
ATOM 827 N N . GLU A 1 98 ? -11.979 -0.990 18.649 1.00 98.19 98 GLU A N 1
ATOM 828 C CA . GLU A 1 98 ? -10.895 -0.047 18.345 1.00 98.19 98 GLU A CA 1
ATOM 829 C C . GLU A 1 98 ? -9.836 -0.691 17.431 1.00 98.19 98 GLU A C 1
ATOM 831 O O . GLU A 1 98 ? -9.456 -0.099 16.421 1.00 98.19 98 GLU A O 1
ATOM 836 N N . GLU A 1 99 ? -9.436 -1.934 17.710 1.00 98.38 99 GLU A N 1
ATOM 837 C CA . GLU A 1 99 ? -8.526 -2.722 16.868 1.00 98.38 99 GLU A CA 1
ATOM 838 C C . GLU A 1 99 ? -9.099 -2.956 15.462 1.00 98.38 99 GLU A C 1
ATOM 840 O O . GLU A 1 99 ? -8.408 -2.738 14.468 1.00 98.38 99 GLU A O 1
ATOM 845 N N . ALA A 1 100 ? -10.374 -3.342 15.346 1.00 98.12 100 ALA A N 1
ATOM 846 C CA . ALA A 1 100 ? -11.027 -3.538 14.051 1.00 98.12 100 ALA A CA 1
ATOM 847 C C . ALA A 1 100 ? -11.113 -2.232 13.240 1.00 98.12 100 ALA A C 1
ATOM 849 O O . ALA A 1 100 ? -10.921 -2.230 12.016 1.00 98.12 100 ALA A O 1
ATOM 850 N N . GLN A 1 101 ? -11.370 -1.107 13.912 1.00 98.00 101 GLN A N 1
ATOM 851 C CA . GLN A 1 101 ? -11.361 0.209 13.283 1.00 98.00 101 GLN A CA 1
ATOM 852 C C . GLN A 1 101 ? -9.961 0.568 12.772 1.00 98.00 101 GLN A C 1
ATOM 854 O O . GLN A 1 101 ? -9.830 1.057 11.647 1.00 98.00 101 GLN A O 1
ATOM 859 N N . GLU A 1 102 ? -8.923 0.303 13.562 1.00 98.12 102 GLU A N 1
ATOM 860 C CA . GLU A 1 102 ? -7.543 0.581 13.173 1.00 98.12 102 GLU A CA 1
ATOM 861 C C . GLU A 1 102 ? -7.092 -0.297 12.002 1.00 98.12 102 GLU A C 1
ATOM 863 O O . GLU A 1 102 ? -6.566 0.220 11.019 1.00 98.12 102 GLU A O 1
ATOM 868 N N . ILE A 1 103 ? -7.412 -1.594 12.023 1.00 98.31 103 ILE A N 1
ATOM 869 C CA . ILE A 1 103 ? -7.180 -2.504 10.890 1.00 98.31 103 ILE A CA 1
ATOM 870 C C . ILE A 1 103 ? -7.844 -1.965 9.619 1.00 98.31 103 ILE A C 1
ATOM 872 O O . ILE A 1 103 ? -7.237 -1.966 8.550 1.00 98.31 103 ILE A O 1
ATOM 876 N N . THR A 1 104 ? -9.075 -1.460 9.721 1.00 98.25 104 THR A N 1
ATOM 877 C CA . THR A 1 104 ? -9.792 -0.895 8.568 1.00 98.25 104 THR A CA 1
ATOM 878 C C . THR A 1 104 ? -9.087 0.346 8.015 1.00 98.25 104 THR A C 1
ATOM 880 O O . THR A 1 104 ? -8.933 0.473 6.799 1.00 98.25 104 THR A O 1
ATOM 883 N N . ARG A 1 105 ? -8.610 1.247 8.885 1.00 98.38 105 ARG A N 1
ATOM 884 C CA . ARG A 1 105 ? -7.853 2.443 8.475 1.00 98.38 105 ARG A CA 1
ATOM 885 C C . ARG A 1 105 ? -6.523 2.082 7.822 1.00 98.38 105 ARG A C 1
ATOM 887 O O . ARG A 1 105 ? -6.211 2.613 6.757 1.00 98.38 105 ARG A O 1
ATOM 894 N N . LEU A 1 106 ? -5.766 1.170 8.430 1.00 98.31 106 LEU A N 1
ATOM 895 C CA . LEU A 1 106 ? -4.486 0.704 7.900 1.00 98.31 106 LEU A CA 1
ATOM 896 C C . LEU A 1 106 ? -4.664 -0.001 6.554 1.00 98.31 106 LEU A C 1
ATOM 898 O O . LEU A 1 106 ? -3.897 0.256 5.631 1.00 98.31 106 LEU A O 1
ATOM 902 N N . ASN A 1 107 ? -5.713 -0.812 6.397 1.00 98.44 107 ASN A N 1
ATOM 903 C CA . ASN A 1 107 ? -6.043 -1.439 5.118 1.00 98.44 107 ASN A CA 1
ATOM 904 C C . ASN A 1 107 ? -6.377 -0.405 4.036 1.00 98.44 107 ASN A C 1
ATOM 906 O O . ASN A 1 107 ? -5.889 -0.526 2.915 1.00 98.44 107 ASN A O 1
ATOM 910 N N . ALA A 1 108 ? -7.160 0.629 4.358 1.00 98.38 108 ALA A N 1
ATOM 911 C CA . ALA A 1 108 ? -7.462 1.702 3.411 1.00 98.38 108 ALA A CA 1
ATOM 912 C C . ALA A 1 108 ? -6.195 2.474 2.994 1.00 98.38 108 ALA A C 1
ATOM 914 O O . ALA A 1 108 ? -6.014 2.791 1.815 1.00 98.38 108 ALA A O 1
ATOM 915 N N . LEU A 1 109 ? -5.290 2.738 3.943 1.00 98.44 109 LEU A N 1
ATOM 916 C CA . LEU A 1 109 ? -4.006 3.381 3.664 1.00 98.44 109 LEU A CA 1
ATOM 917 C C . LEU A 1 109 ? -3.115 2.499 2.777 1.00 98.44 109 LEU A C 1
ATOM 919 O O . LEU A 1 109 ? -2.569 2.987 1.788 1.00 98.44 109 LEU A O 1
ATOM 923 N N . LEU A 1 110 ? -3.016 1.205 3.089 1.00 98.38 110 LEU A N 1
ATOM 924 C CA . LEU A 1 110 ? -2.237 0.240 2.314 1.00 98.38 110 LEU A CA 1
ATOM 925 C C . LEU A 1 110 ? -2.756 0.125 0.876 1.00 98.38 110 LEU A C 1
ATOM 927 O O . LEU A 1 110 ? -1.965 0.160 -0.063 1.00 98.38 110 LEU A O 1
ATOM 931 N N . GLN A 1 111 ? -4.076 0.053 0.688 1.00 98.38 111 GLN A N 1
ATOM 932 C CA . GLN A 1 111 ? -4.690 0.037 -0.643 1.00 98.38 111 GLN A CA 1
ATOM 933 C C . GLN A 1 111 ? -4.371 1.312 -1.431 1.00 98.38 111 GLN A C 1
ATOM 935 O O . GLN A 1 111 ? -3.998 1.237 -2.600 1.00 98.38 111 GLN A O 1
ATOM 940 N N . SER A 1 112 ? -4.468 2.483 -0.794 1.00 98.00 112 SER A N 1
ATOM 941 C CA . SER A 1 112 ? -4.101 3.759 -1.420 1.00 98.00 112 SER A CA 1
ATOM 942 C C . SER A 1 112 ? -2.633 3.772 -1.863 1.00 98.00 112 SER A C 1
ATOM 944 O O . SER A 1 112 ? -2.321 4.155 -2.994 1.00 98.00 112 SER A O 1
ATOM 946 N N . GLN A 1 113 ? -1.731 3.284 -1.007 1.00 97.94 113 GLN A N 1
ATOM 947 C CA . GLN A 1 113 ? -0.306 3.192 -1.311 1.00 97.94 113 GLN A CA 1
ATOM 948 C C . GLN A 1 113 ? -0.025 2.236 -2.479 1.00 97.94 113 GLN A C 1
ATOM 950 O O . GLN A 1 113 ? 0.708 2.604 -3.394 1.00 97.94 113 GLN A O 1
ATOM 955 N N . GLN A 1 114 ? -0.651 1.056 -2.494 1.00 98.31 114 GLN A N 1
ATOM 956 C CA . GLN A 1 114 ? -0.526 0.090 -3.589 1.00 98.31 114 GLN A CA 1
ATOM 957 C C . GLN A 1 114 ? -0.998 0.678 -4.924 1.00 98.31 114 GLN A C 1
ATOM 959 O O . GLN A 1 114 ? -0.322 0.530 -5.938 1.00 98.31 114 GLN A O 1
ATOM 964 N N . VAL A 1 115 ? -2.128 1.394 -4.937 1.00 98.12 115 VAL A N 1
ATOM 965 C CA . VAL A 1 115 ? -2.631 2.053 -6.153 1.00 98.12 115 VAL A CA 1
ATOM 966 C C . VAL A 1 115 ? -1.665 3.137 -6.638 1.00 98.12 115 VAL A C 1
ATOM 968 O O . VAL A 1 115 ? -1.413 3.247 -7.839 1.00 98.12 115 VAL A O 1
ATOM 971 N N . ALA A 1 116 ? -1.098 3.930 -5.726 1.00 98.12 116 ALA A N 1
ATOM 972 C CA . ALA A 1 116 ? -0.112 4.951 -6.074 1.00 98.12 116 ALA A CA 1
ATOM 973 C C . ALA A 1 116 ? 1.183 4.344 -6.646 1.00 98.12 116 ALA A C 1
ATOM 975 O O . ALA A 1 116 ? 1.733 4.863 -7.622 1.00 98.12 116 ALA A O 1
ATOM 976 N N . GLU A 1 117 ? 1.650 3.233 -6.076 1.00 98.25 117 GLU A N 1
ATOM 977 C CA . GLU A 1 117 ? 2.820 2.496 -6.553 1.00 98.25 117 GLU A CA 1
ATOM 978 C C . GLU A 1 117 ? 2.585 1.908 -7.950 1.00 98.25 117 GLU A C 1
ATOM 980 O O . GLU A 1 117 ? 3.375 2.162 -8.860 1.00 98.25 117 GLU A O 1
ATOM 985 N N . VAL A 1 118 ? 1.454 1.224 -8.164 1.00 98.06 118 VAL A N 1
ATOM 986 C CA . VAL A 1 118 ? 1.073 0.681 -9.479 1.00 98.06 118 VAL A CA 1
ATOM 987 C C . VAL A 1 118 ? 1.022 1.787 -10.528 1.00 98.06 118 VAL A C 1
ATOM 989 O O . VAL A 1 118 ? 1.640 1.661 -11.582 1.00 98.06 118 VAL A O 1
ATOM 992 N N . LYS A 1 119 ? 0.378 2.918 -10.220 1.00 98.06 119 LYS A N 1
ATOM 993 C CA . LYS A 1 119 ? 0.301 4.061 -11.138 1.00 98.06 119 LYS A CA 1
ATOM 994 C C . LYS A 1 119 ? 1.682 4.626 -11.484 1.00 98.06 119 LYS A C 1
ATOM 996 O O . LYS A 1 119 ? 1.915 5.071 -12.607 1.00 98.06 119 LYS A O 1
ATOM 1001 N N . THR A 1 120 ? 2.604 4.627 -10.525 1.00 97.88 120 THR A N 1
ATOM 1002 C CA . THR A 1 120 ? 3.984 5.077 -10.746 1.00 97.88 120 THR A CA 1
ATOM 1003 C C . THR A 1 120 ? 4.714 4.124 -11.694 1.00 97.88 120 THR A C 1
ATOM 1005 O O . THR A 1 120 ? 5.288 4.575 -12.684 1.00 97.88 120 THR A O 1
ATOM 1008 N N . LEU A 1 121 ? 4.610 2.813 -11.459 1.00 98.00 121 LEU A N 1
ATOM 1009 C CA . LEU A 1 121 ? 5.201 1.784 -12.318 1.00 98.00 121 LEU A CA 1
ATOM 1010 C C . LEU A 1 121 ? 4.610 1.784 -13.735 1.00 98.00 121 LEU A C 1
ATOM 1012 O O . LEU A 1 121 ? 5.351 1.651 -14.708 1.00 98.00 121 LEU A O 1
ATOM 1016 N N . GLU A 1 122 ? 3.299 1.973 -13.877 1.00 97.81 122 GLU A N 1
ATOM 1017 C CA . GLU A 1 122 ? 2.634 2.114 -15.178 1.00 97.81 122 GLU A CA 1
ATOM 1018 C C . GLU A 1 122 ? 3.184 3.308 -15.969 1.00 97.81 122 GLU A C 1
ATOM 1020 O O . GLU A 1 122 ? 3.514 3.172 -17.150 1.00 97.81 122 GLU A O 1
ATOM 1025 N N . ASN A 1 123 ? 3.355 4.462 -15.316 1.00 97.88 123 ASN A N 1
ATOM 1026 C CA . ASN A 1 123 ? 3.941 5.644 -15.948 1.00 97.88 123 ASN A CA 1
ATOM 1027 C C . ASN A 1 123 ? 5.397 5.405 -16.370 1.00 97.88 123 ASN A C 1
ATOM 1029 O O . ASN A 1 123 ? 5.784 5.765 -17.483 1.00 97.88 123 ASN A O 1
ATOM 1033 N N . GLU A 1 124 ? 6.207 4.774 -15.516 1.00 98.06 124 GLU A N 1
ATOM 1034 C CA . GLU A 1 124 ? 7.583 4.415 -15.867 1.00 98.06 124 GLU A CA 1
ATOM 1035 C C . GLU A 1 124 ? 7.647 3.456 -17.056 1.00 98.06 124 GLU A C 1
ATOM 1037 O O . GLU A 1 124 ? 8.478 3.631 -17.950 1.00 98.06 124 GLU A O 1
ATOM 1042 N N . ASN A 1 125 ? 6.780 2.443 -17.078 1.00 98.00 125 ASN A N 1
ATOM 1043 C CA . ASN A 1 125 ? 6.715 1.475 -18.166 1.00 98.00 125 ASN A CA 1
ATOM 1044 C C . ASN A 1 125 ? 6.321 2.147 -19.478 1.00 98.00 125 ASN A C 1
ATOM 1046 O O . ASN A 1 125 ? 6.969 1.898 -20.493 1.00 98.00 125 ASN A O 1
ATOM 1050 N N . LYS A 1 126 ? 5.359 3.074 -19.447 1.00 98.50 126 LYS A N 1
ATOM 1051 C CA . LYS A 1 126 ? 4.987 3.876 -20.615 1.00 98.50 126 LYS A CA 1
ATOM 1052 C C . LYS A 1 126 ? 6.172 4.686 -21.155 1.00 98.50 126 LYS A C 1
ATOM 1054 O O . LYS A 1 126 ? 6.454 4.650 -22.350 1.00 98.50 126 LYS A O 1
ATOM 1059 N N . ILE A 1 127 ? 6.925 5.361 -20.283 1.00 98.06 127 ILE A N 1
ATOM 1060 C CA . ILE A 1 127 ? 8.121 6.125 -20.686 1.00 98.06 127 ILE A CA 1
ATOM 1061 C C . ILE A 1 127 ? 9.190 5.198 -21.289 1.00 98.06 127 ILE A C 1
ATOM 1063 O O . ILE A 1 127 ? 9.833 5.544 -22.287 1.00 98.06 127 ILE A O 1
ATOM 1067 N N . LYS A 1 128 ? 9.400 4.017 -20.693 1.00 98.31 128 LYS A N 1
ATOM 1068 C CA . LYS A 1 128 ? 10.335 3.006 -21.210 1.00 98.31 128 LYS A CA 1
ATOM 1069 C C . LYS A 1 128 ? 9.897 2.507 -22.587 1.00 98.31 128 LYS A C 1
ATOM 1071 O O . LYS A 1 128 ? 10.741 2.405 -23.474 1.00 98.31 128 LYS A O 1
ATOM 1076 N N . GLU A 1 129 ? 8.607 2.260 -22.788 1.00 98.44 129 GLU A N 1
ATOM 1077 C CA . GLU A 1 129 ? 8.041 1.827 -24.066 1.00 98.44 129 GLU A CA 1
ATOM 1078 C C . GLU A 1 129 ? 8.243 2.883 -25.163 1.00 98.44 129 GLU A C 1
ATOM 1080 O O . GLU A 1 129 ? 8.792 2.577 -26.224 1.00 98.44 129 GLU A O 1
ATOM 1085 N N . GLU A 1 130 ? 7.940 4.152 -24.874 1.00 98.25 130 GLU A N 1
ATOM 1086 C CA . GLU A 1 130 ? 8.198 5.268 -25.792 1.00 98.25 130 GLU A CA 1
ATOM 1087 C C . GLU A 1 130 ? 9.693 5.395 -26.136 1.00 98.25 130 GLU A C 1
ATOM 1089 O O . GLU A 1 130 ? 10.064 5.646 -27.287 1.00 98.25 130 GLU A O 1
ATOM 1094 N N . LYS A 1 131 ? 10.586 5.195 -25.155 1.00 98.50 131 LYS A N 1
ATOM 1095 C CA . LYS A 1 131 ? 12.040 5.207 -25.380 1.00 98.50 131 LYS A CA 1
ATOM 1096 C C . LYS A 1 131 ? 12.483 4.057 -26.284 1.00 98.50 131 LYS A C 1
ATOM 1098 O O . LYS A 1 131 ? 13.288 4.279 -27.188 1.00 98.50 131 LYS A O 1
ATOM 1103 N N . VAL A 1 132 ? 11.963 2.850 -26.064 1.00 98.50 132 VAL A N 1
ATOM 1104 C CA . VAL A 1 132 ? 12.243 1.683 -26.915 1.00 98.50 132 VAL A CA 1
ATOM 1105 C C . VAL A 1 132 ? 11.769 1.941 -28.343 1.00 98.50 132 VAL A C 1
ATOM 1107 O O . VAL A 1 132 ? 12.503 1.654 -29.288 1.00 98.50 132 VAL A O 1
ATOM 1110 N N . GLN A 1 133 ? 10.589 2.537 -28.517 1.00 98.62 133 GLN A N 1
ATOM 1111 C CA . GLN A 1 133 ? 10.064 2.875 -29.837 1.00 98.62 133 GLN A CA 1
ATOM 1112 C C . GLN A 1 133 ? 10.955 3.885 -30.574 1.00 98.62 133 GLN A C 1
ATOM 1114 O O . GLN A 1 133 ? 11.276 3.657 -31.743 1.00 98.62 133 GLN A O 1
ATOM 1119 N N . ARG A 1 134 ? 11.416 4.948 -29.898 1.00 98.56 134 ARG A N 1
ATOM 1120 C CA . ARG A 1 134 ? 12.363 5.918 -30.482 1.00 98.56 134 ARG A CA 1
ATOM 1121 C C . ARG A 1 134 ? 13.672 5.255 -30.900 1.00 98.56 134 ARG A C 1
ATOM 1123 O O . ARG A 1 134 ? 14.069 5.361 -32.056 1.00 98.56 134 ARG A O 1
ATOM 1130 N N . LEU A 1 135 ? 14.289 4.486 -30.001 1.00 98.56 135 LEU A N 1
ATOM 1131 C CA . LEU A 1 135 ? 15.536 3.773 -30.299 1.00 98.56 135 LEU A CA 1
ATOM 1132 C C . LEU A 1 135 ? 15.373 2.777 -31.454 1.00 98.56 135 LEU A C 1
ATOM 1134 O O . LEU A 1 135 ? 16.301 2.571 -32.235 1.00 98.56 135 LEU A O 1
ATOM 1138 N N . LYS A 1 136 ? 14.199 2.153 -31.593 1.00 98.50 136 LYS A N 1
ATOM 1139 C CA . LYS A 1 136 ? 13.894 1.266 -32.720 1.00 98.50 136 LYS A CA 1
ATOM 1140 C C . LYS A 1 136 ? 13.847 2.036 -34.042 1.00 98.50 136 LYS A C 1
ATOM 1142 O O . LYS A 1 136 ? 14.431 1.578 -35.018 1.00 98.50 136 LYS A O 1
ATOM 1147 N N . GLN A 1 137 ? 13.204 3.203 -34.072 1.00 98.56 137 GLN A N 1
ATOM 1148 C CA . GLN A 1 137 ? 13.154 4.063 -35.261 1.00 98.56 137 GLN A CA 1
ATOM 1149 C C . GLN A 1 137 ? 14.545 4.583 -35.654 1.00 98.56 137 GLN A C 1
ATOM 1151 O O . GLN A 1 137 ? 14.915 4.533 -36.830 1.00 98.56 137 GLN A O 1
ATOM 1156 N N . GLU A 1 138 ? 15.343 5.016 -34.677 1.00 98.44 138 GLU A N 1
ATOM 1157 C CA . GLU A 1 138 ? 16.730 5.447 -34.890 1.00 98.44 138 GLU A CA 1
ATOM 1158 C C . GLU A 1 138 ? 17.588 4.308 -35.456 1.00 98.44 138 GLU A C 1
ATOM 1160 O O . GLU A 1 138 ? 18.286 4.494 -36.451 1.00 98.44 138 GLU A O 1
ATOM 1165 N N . ASN A 1 139 ? 17.478 3.098 -34.895 1.00 98.50 139 ASN A N 1
ATOM 1166 C CA . ASN A 1 139 ? 18.190 1.926 -35.409 1.00 98.50 139 ASN A CA 1
ATOM 1167 C C . ASN A 1 139 ? 17.814 1.593 -36.856 1.00 98.50 139 ASN A C 1
ATOM 1169 O O . ASN A 1 139 ? 18.696 1.291 -37.659 1.00 98.50 139 ASN A O 1
ATOM 1173 N N . GLU A 1 140 ? 16.529 1.639 -37.214 1.00 98.56 140 GLU A N 1
ATOM 1174 C CA . GLU A 1 140 ? 16.110 1.388 -38.598 1.00 98.56 140 GLU A CA 1
ATOM 1175 C C . GLU A 1 140 ? 16.615 2.469 -39.562 1.00 98.56 140 GLU A C 1
ATOM 1177 O O . GLU A 1 140 ? 17.048 2.150 -40.673 1.00 98.56 140 GLU A O 1
ATOM 1182 N N . THR A 1 141 ? 16.664 3.723 -39.109 1.00 98.62 141 THR A N 1
ATOM 1183 C CA . THR A 1 141 ? 17.245 4.837 -39.874 1.00 98.62 141 THR A CA 1
ATOM 1184 C C . THR A 1 141 ? 18.737 4.616 -40.123 1.00 98.62 141 THR A C 1
ATOM 1186 O O . THR A 1 141 ? 19.185 4.648 -41.271 1.00 98.62 141 THR A O 1
ATOM 1189 N N . ILE A 1 142 ? 19.501 4.303 -39.072 1.00 98.56 142 ILE A N 1
ATOM 1190 C CA . ILE A 1 142 ? 20.945 4.040 -39.157 1.00 98.56 142 ILE A CA 1
ATOM 1191 C C . ILE A 1 142 ? 21.227 2.830 -40.054 1.00 98.56 142 ILE A C 1
ATOM 1193 O O . ILE A 1 142 ? 22.129 2.870 -40.891 1.00 98.56 142 ILE A O 1
ATOM 1197 N N . LYS A 1 143 ? 20.438 1.754 -39.942 1.00 98.56 143 LYS A N 1
ATOM 1198 C CA . LYS A 1 143 ? 20.551 0.595 -40.842 1.00 98.56 143 LYS A CA 1
ATOM 1199 C C . LYS A 1 143 ? 20.322 0.983 -42.303 1.00 98.56 143 LYS A C 1
ATOM 1201 O O . LYS A 1 143 ? 20.992 0.434 -43.175 1.00 98.56 143 LYS A O 1
ATOM 1206 N N . GLY A 1 144 ? 19.377 1.884 -42.575 1.00 98.50 144 GLY A N 1
ATOM 1207 C CA . GLY A 1 144 ? 19.138 2.440 -43.908 1.00 98.50 144 GLY A CA 1
ATOM 1208 C C . GLY A 1 144 ? 20.367 3.156 -44.457 1.00 98.50 144 GLY A C 1
ATOM 1209 O O . GLY A 1 144 ? 20.887 2.758 -45.498 1.00 98.50 144 GLY A O 1
ATOM 1210 N N . GLN A 1 145 ? 20.886 4.123 -43.701 1.00 98.56 145 GLN A N 1
ATOM 1211 C CA . GLN A 1 145 ? 22.092 4.878 -44.058 1.00 98.56 145 GLN A CA 1
ATOM 1212 C C . GLN A 1 145 ? 23.297 3.960 -44.286 1.00 98.56 145 GLN A C 1
ATOM 1214 O O . GLN A 1 145 ? 24.016 4.104 -45.269 1.00 98.56 145 GLN A O 1
ATOM 1219 N N . LEU A 1 146 ? 23.483 2.950 -43.431 1.00 98.62 146 LEU A N 1
ATOM 1220 C CA . LEU A 1 146 ? 24.561 1.976 -43.589 1.00 98.62 146 LEU A CA 1
ATOM 1221 C C . LEU A 1 146 ? 24.451 1.195 -44.906 1.00 98.62 146 LEU A C 1
ATOM 1223 O O . LEU A 1 146 ? 25.470 0.920 -45.534 1.00 98.62 146 LEU A O 1
ATOM 1227 N N . ARG A 1 147 ? 23.239 0.815 -45.333 1.00 98.50 147 ARG A N 1
ATOM 1228 C CA . ARG A 1 147 ? 23.042 0.138 -46.627 1.00 98.50 147 ARG A CA 1
ATOM 1229 C C . ARG A 1 147 ? 23.378 1.058 -47.798 1.00 98.50 147 ARG A C 1
ATOM 1231 O O . ARG A 1 147 ? 24.002 0.604 -48.751 1.00 98.50 147 ARG A O 1
ATOM 1238 N N . GLU A 1 148 ? 22.986 2.325 -47.723 1.00 98.38 148 GLU A N 1
ATOM 1239 C CA . GLU A 1 148 ? 23.295 3.313 -48.759 1.00 98.38 148 GLU A CA 1
ATOM 1240 C C . GLU A 1 148 ? 24.797 3.576 -48.866 1.00 98.38 148 GLU A C 1
ATOM 1242 O O . GLU A 1 148 ? 25.344 3.529 -49.965 1.00 98.38 148 GLU A O 1
ATOM 1247 N N . GLU A 1 149 ? 25.483 3.778 -47.741 1.00 98.44 149 GLU A N 1
ATOM 1248 C CA . GLU A 1 149 ? 26.936 3.971 -47.725 1.00 98.44 149 GLU A CA 1
ATOM 1249 C C . GLU A 1 149 ? 27.690 2.725 -48.201 1.00 98.44 149 GLU A C 1
ATOM 1251 O O . GLU A 1 149 ? 28.656 2.843 -48.954 1.00 98.44 149 GLU A O 1
ATOM 1256 N N . LYS A 1 150 ? 27.217 1.519 -47.858 1.00 98.50 150 LYS A N 1
ATOM 1257 C CA . LYS A 1 150 ? 27.765 0.274 -48.422 1.00 98.50 150 LYS A CA 1
ATOM 1258 C C . LYS A 1 150 ? 27.628 0.231 -49.940 1.00 98.50 150 LYS A C 1
ATOM 1260 O O . LYS A 1 150 ? 28.614 -0.034 -50.617 1.00 98.50 150 LYS A O 1
ATOM 1265 N N . LYS A 1 151 ? 26.450 0.565 -50.475 1.00 98.56 151 LYS A N 1
ATOM 1266 C CA . LYS A 1 151 ? 26.230 0.620 -51.925 1.00 98.56 151 LYS A CA 1
ATOM 1267 C C . LYS A 1 151 ? 27.147 1.646 -52.599 1.00 98.56 151 LYS A C 1
ATOM 1269 O O . LYS A 1 151 ? 27.797 1.325 -53.585 1.00 98.56 151 LYS A O 1
ATOM 1274 N N . LYS A 1 152 ? 27.267 2.856 -52.040 1.00 98.56 152 LYS A N 1
ATOM 1275 C CA . LYS A 1 152 ? 28.196 3.883 -52.549 1.00 98.56 152 LYS A CA 1
ATOM 1276 C C . LYS A 1 152 ? 29.648 3.397 -52.525 1.00 98.56 152 LYS A C 1
ATOM 1278 O O . LYS A 1 152 ? 30.397 3.657 -53.463 1.00 98.56 152 LYS A O 1
ATOM 1283 N N . SER A 1 153 ? 30.047 2.694 -51.465 1.00 98.31 153 SER A N 1
ATOM 1284 C CA . SER A 1 153 ? 31.387 2.116 -51.338 1.00 98.31 153 SER A CA 1
ATOM 1285 C C . SER A 1 153 ? 31.650 1.042 -52.399 1.00 98.31 153 SER A C 1
ATOM 1287 O O . SER A 1 153 ? 32.717 1.050 -53.012 1.00 98.31 153 SER A O 1
ATOM 1289 N N . GLU A 1 154 ? 30.677 0.169 -52.664 1.00 98.38 154 GLU A N 1
ATOM 1290 C CA . GLU A 1 154 ? 30.734 -0.833 -53.736 1.00 98.38 154 GLU A CA 1
ATOM 1291 C C . GLU A 1 154 ? 30.829 -0.175 -55.124 1.00 98.38 154 GLU A C 1
ATOM 1293 O O . GLU A 1 154 ? 31.700 -0.537 -55.917 1.00 98.38 154 GLU A O 1
ATOM 1298 N N . ASP A 1 155 ? 30.012 0.849 -55.393 1.00 98.25 155 ASP A N 1
ATOM 1299 C CA . ASP A 1 155 ? 30.035 1.600 -56.654 1.00 98.25 155 ASP A CA 1
ATOM 1300 C C . ASP A 1 155 ? 31.402 2.275 -56.887 1.00 98.25 155 ASP A C 1
ATOM 1302 O O . ASP A 1 155 ? 31.969 2.201 -57.983 1.00 98.25 155 ASP A O 1
ATOM 1306 N N . LEU A 1 156 ? 31.975 2.901 -55.850 1.00 98.31 156 LEU A N 1
ATOM 1307 C CA . LEU A 1 156 ? 33.318 3.491 -55.900 1.00 98.31 156 LEU A CA 1
ATOM 1308 C C . LEU A 1 156 ? 34.398 2.431 -56.135 1.00 98.31 156 LEU A C 1
ATOM 1310 O O . LEU A 1 156 ? 35.317 2.656 -56.925 1.00 98.31 156 LEU A O 1
ATOM 1314 N N . LEU A 1 157 ? 34.287 1.263 -55.499 1.00 98.38 157 LEU A N 1
ATOM 1315 C CA . LEU A 1 157 ? 35.212 0.154 -55.718 1.00 98.38 157 LEU A CA 1
ATOM 1316 C C . LEU A 1 157 ? 35.181 -0.312 -57.180 1.00 98.38 157 LEU A C 1
ATOM 1318 O O . LEU A 1 157 ? 36.243 -0.495 -57.782 1.00 98.38 157 LEU A O 1
ATOM 1322 N N . CYS A 1 158 ? 33.994 -0.444 -57.780 1.00 97.75 158 CYS A N 1
ATOM 1323 C CA . CYS A 1 158 ? 33.856 -0.756 -59.202 1.00 97.75 158 CYS A CA 1
ATOM 1324 C C . CYS A 1 158 ? 34.529 0.303 -60.090 1.00 97.75 158 CYS A C 1
ATOM 1326 O O . CYS A 1 158 ? 35.254 -0.054 -61.022 1.00 97.75 158 CYS A O 1
ATOM 1328 N N . GLN A 1 159 ? 34.358 1.595 -59.787 1.00 98.25 159 GLN A N 1
ATOM 1329 C CA . GLN A 1 159 ? 35.025 2.676 -60.526 1.00 98.25 159 GLN A CA 1
ATOM 1330 C C . GLN A 1 159 ? 36.554 2.587 -60.426 1.00 98.25 159 GLN A C 1
ATOM 1332 O O . GLN A 1 159 ? 37.240 2.625 -61.449 1.00 98.25 159 GLN A O 1
ATOM 1337 N N . VAL A 1 160 ? 37.098 2.400 -59.219 1.00 98.12 160 VAL A N 1
ATOM 1338 C CA . VAL A 1 160 ? 38.548 2.251 -58.999 1.00 98.12 160 VAL A CA 1
ATOM 1339 C C . VAL A 1 160 ? 39.103 1.052 -59.770 1.00 98.12 160 VAL A C 1
ATOM 1341 O O . VAL A 1 160 ? 40.142 1.165 -60.421 1.00 98.12 160 VAL A O 1
ATOM 1344 N N . GLN A 1 161 ? 38.400 -0.084 -59.769 1.00 97.75 161 GLN A N 1
ATOM 1345 C CA . GLN A 1 161 ? 38.809 -1.268 -60.529 1.00 97.75 161 GLN A CA 1
ATOM 1346 C C . GLN A 1 161 ? 38.835 -1.017 -62.045 1.00 97.75 161 GLN A C 1
ATOM 1348 O O . GLN A 1 161 ? 39.749 -1.486 -62.728 1.00 97.75 161 GLN A O 1
ATOM 1353 N N . LEU A 1 162 ? 37.859 -0.279 -62.586 1.00 97.44 162 LEU A N 1
ATOM 1354 C CA . LEU A 1 162 ? 37.833 0.097 -64.003 1.00 97.44 162 LEU A CA 1
ATOM 1355 C C . LEU A 1 162 ? 38.996 1.028 -64.361 1.00 97.44 162 LEU A C 1
ATOM 1357 O O . LEU A 1 162 ? 39.68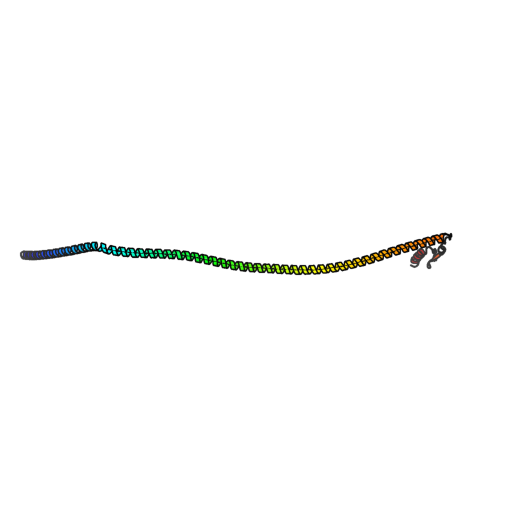4 0.778 -65.355 1.00 97.44 162 LEU A O 1
ATOM 1361 N N . PHE A 1 163 ? 39.265 2.046 -63.538 1.00 97.44 163 PHE A N 1
ATOM 1362 C CA . PHE A 1 163 ? 40.409 2.938 -63.737 1.00 97.44 163 PHE A CA 1
ATOM 1363 C C . PHE A 1 163 ? 41.736 2.185 -63.683 1.00 97.44 163 PHE A C 1
ATOM 1365 O O . PHE A 1 163 ? 42.576 2.379 -64.559 1.00 97.44 163 PHE A O 1
ATOM 1372 N N . HIS A 1 164 ? 41.908 1.274 -62.724 1.00 97.50 164 HIS A N 1
ATOM 1373 C CA . HIS A 1 164 ? 43.113 0.453 -62.620 1.00 97.50 164 HIS A CA 1
ATOM 1374 C C . HIS A 1 164 ? 43.336 -0.401 -63.879 1.00 97.50 164 HIS A C 1
ATOM 1376 O O . HIS A 1 164 ? 44.431 -0.407 -64.439 1.00 97.50 164 HIS A O 1
ATOM 1382 N N . LYS A 1 165 ? 42.284 -1.055 -64.394 1.00 97.38 165 LYS A N 1
ATOM 1383 C CA . LYS A 1 165 ? 42.350 -1.816 -65.657 1.00 97.38 165 LYS A CA 1
ATOM 1384 C C . LYS A 1 165 ? 42.683 -0.930 -66.857 1.00 97.38 165 LYS A C 1
ATOM 1386 O O . LYS A 1 165 ? 43.470 -1.331 -67.710 1.00 97.38 165 LYS A O 1
ATOM 1391 N N . SER A 1 166 ? 42.083 0.257 -66.947 1.00 96.44 166 SER A N 1
ATOM 1392 C CA . SER A 1 166 ? 42.366 1.203 -68.032 1.00 96.44 166 SER A CA 1
ATOM 1393 C C . SER A 1 166 ? 43.806 1.710 -67.977 1.00 96.44 166 SER A C 1
ATOM 1395 O O . SER A 1 166 ? 44.451 1.818 -69.017 1.00 96.44 166 SER A O 1
ATOM 1397 N N . LEU A 1 167 ? 44.317 1.994 -66.777 1.00 97.25 167 LEU A N 1
ATOM 1398 C CA . LEU A 1 167 ? 45.691 2.440 -66.568 1.00 97.25 167 LEU A CA 1
ATOM 1399 C C . LEU A 1 167 ? 46.696 1.361 -66.987 1.00 97.25 167 LEU A C 1
ATOM 1401 O O . LEU A 1 167 ? 47.656 1.678 -67.682 1.00 97.25 167 LEU A O 1
ATOM 1405 N N . LEU A 1 168 ? 46.439 0.094 -66.640 1.00 96.50 168 LEU A N 1
ATOM 1406 C CA . LEU A 1 168 ? 47.251 -1.043 -67.090 1.00 96.50 168 LEU A CA 1
ATOM 1407 C C . LEU A 1 168 ? 47.287 -1.144 -68.619 1.00 96.50 168 LEU A C 1
ATOM 1409 O O . LEU A 1 168 ? 48.368 -1.171 -69.197 1.00 96.50 168 LEU A O 1
ATOM 1413 N N . LYS A 1 169 ? 46.127 -1.091 -69.289 1.00 96.19 169 LYS A N 1
ATOM 1414 C CA . LYS A 1 169 ? 46.069 -1.093 -70.763 1.00 96.19 169 LYS A CA 1
ATOM 1415 C C . LYS A 1 169 ? 46.817 0.090 -71.378 1.00 96.19 169 LYS A C 1
ATOM 1417 O O . LYS A 1 169 ? 47.498 -0.059 -72.386 1.00 96.19 169 LYS A O 1
ATOM 1422 N N . GLN A 1 170 ? 46.701 1.276 -70.780 1.00 96.19 170 GLN A N 1
ATOM 1423 C CA . GLN A 1 170 ? 47.431 2.453 -71.243 1.00 96.19 170 GLN A CA 1
ATOM 1424 C C . GLN A 1 170 ? 48.946 2.279 -71.067 1.00 96.19 170 GLN A C 1
ATOM 1426 O O . GLN A 1 170 ? 49.710 2.722 -71.921 1.00 96.19 170 GLN A O 1
ATOM 1431 N N . GLN A 1 171 ? 49.389 1.648 -69.978 1.00 95.69 171 GLN A N 1
ATOM 1432 C CA . GLN A 1 171 ? 50.796 1.334 -69.753 1.00 95.69 171 GLN A CA 1
ATOM 1433 C C . GLN A 1 171 ? 51.313 0.320 -70.781 1.00 95.69 171 GLN A C 1
ATOM 1435 O O . GLN A 1 171 ? 52.359 0.566 -71.375 1.00 95.69 171 GLN A O 1
ATOM 1440 N N . GLU A 1 172 ? 50.565 -0.754 -71.045 1.00 95.12 172 GLU A N 1
ATOM 1441 C CA . GLU A 1 172 ? 50.879 -1.740 -72.090 1.00 95.12 172 GLU A CA 1
ATOM 1442 C C . GLU A 1 172 ? 51.019 -1.079 -73.469 1.00 95.12 172 GLU A C 1
ATOM 1444 O O . GLU A 1 172 ? 52.004 -1.311 -74.172 1.00 95.12 172 GLU A O 1
ATOM 1449 N N . GLU A 1 173 ? 50.081 -0.200 -73.836 1.00 94.31 173 GLU A N 1
ATOM 1450 C CA . GLU A 1 173 ? 50.121 0.517 -75.113 1.00 94.31 173 GLU A CA 1
ATOM 1451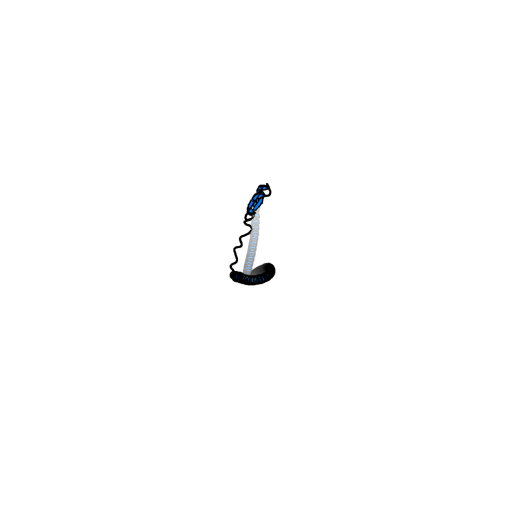 C C . GLU A 1 173 ? 51.307 1.489 -75.186 1.00 94.31 173 GLU A C 1
ATOM 1453 O O . GLU A 1 173 ? 52.005 1.535 -76.197 1.00 94.31 173 GLU A O 1
ATOM 1458 N N . ARG A 1 174 ? 51.613 2.218 -74.103 1.00 93.81 174 ARG A N 1
ATOM 1459 C CA . ARG A 1 174 ? 52.816 3.069 -74.033 1.00 93.81 174 ARG A CA 1
ATOM 1460 C C . ARG A 1 174 ? 54.094 2.255 -74.221 1.00 93.81 174 ARG A C 1
ATOM 1462 O O . ARG A 1 174 ? 54.973 2.681 -74.965 1.00 93.81 174 ARG A O 1
ATOM 1469 N N . THR A 1 175 ? 54.200 1.086 -73.586 1.00 94.12 175 THR A N 1
ATOM 1470 C CA . THR A 1 175 ? 55.344 0.181 -73.768 1.00 94.12 175 THR A CA 1
ATOM 1471 C C . THR A 1 175 ? 55.426 -0.328 -75.207 1.00 94.12 175 THR A C 1
ATOM 1473 O O . THR A 1 175 ? 56.513 -0.359 -75.782 1.00 94.12 175 THR A O 1
ATOM 1476 N N . ARG A 1 176 ? 54.290 -0.673 -75.825 1.00 94.69 176 ARG A N 1
ATOM 1477 C CA . ARG A 1 176 ? 54.230 -1.089 -77.232 1.00 94.69 176 ARG A CA 1
ATOM 1478 C C . ARG A 1 176 ? 54.695 0.016 -78.181 1.00 94.69 176 ARG A C 1
ATOM 1480 O O . ARG A 1 176 ? 55.505 -0.260 -79.063 1.00 94.69 176 ARG A O 1
ATOM 1487 N N . ILE A 1 177 ? 54.214 1.246 -77.994 1.00 93.06 177 ILE A N 1
ATOM 1488 C CA . ILE A 1 177 ? 54.628 2.414 -78.786 1.00 93.06 177 ILE A CA 1
ATOM 1489 C C . ILE A 1 177 ? 56.134 2.645 -78.630 1.00 93.06 177 ILE A C 1
ATOM 1491 O O . ILE A 1 177 ? 56.827 2.733 -79.639 1.00 93.06 177 ILE A O 1
ATOM 1495 N N . ALA A 1 178 ? 56.657 2.640 -77.400 1.00 92.38 178 ALA A N 1
ATOM 1496 C CA . ALA A 1 178 ? 58.086 2.826 -77.145 1.00 92.38 178 ALA A CA 1
ATOM 1497 C C . ALA A 1 178 ? 58.957 1.766 -77.851 1.00 92.38 178 ALA A C 1
ATOM 1499 O O . ALA A 1 178 ? 59.997 2.091 -78.422 1.00 92.38 178 ALA A O 1
ATOM 1500 N N . LEU A 1 179 ? 58.518 0.500 -77.871 1.00 92.00 179 LEU A N 1
ATOM 1501 C CA . LEU A 1 179 ? 59.204 -0.570 -78.607 1.00 92.00 179 LEU A CA 1
ATOM 1502 C C . LEU A 1 179 ? 59.179 -0.340 -80.126 1.00 92.00 179 LEU A C 1
ATOM 1504 O O . LEU A 1 179 ? 60.198 -0.530 -80.791 1.00 92.00 179 LEU A O 1
ATOM 1508 N N . LEU A 1 180 ? 58.038 0.078 -80.683 1.00 89.88 180 LEU A N 1
ATOM 1509 C CA . LEU A 1 180 ? 57.917 0.400 -82.110 1.00 89.88 180 LEU A CA 1
ATOM 1510 C C . LEU A 1 180 ? 58.781 1.610 -82.496 1.00 89.88 180 LEU A C 1
ATOM 1512 O O . LEU A 1 180 ? 59.427 1.592 -83.542 1.00 89.88 180 LEU A O 1
ATOM 1516 N N . GLU A 1 181 ? 58.836 2.641 -81.655 1.00 89.00 181 GLU A N 1
ATOM 1517 C CA . GLU A 1 181 ? 59.712 3.803 -81.839 1.00 89.00 181 GLU A CA 1
ATOM 1518 C C . GLU A 1 181 ? 61.192 3.405 -81.805 1.00 89.00 181 GLU A C 1
ATOM 1520 O O . GLU A 1 181 ? 61.963 3.840 -82.663 1.00 89.00 181 GLU A O 1
ATOM 1525 N N . GLN A 1 182 ? 61.588 2.520 -80.885 1.00 85.56 182 GLN A N 1
ATOM 1526 C CA . GLN A 1 182 ? 62.950 1.987 -80.832 1.00 85.56 182 GLN A CA 1
ATOM 1527 C C . GLN A 1 182 ? 63.300 1.190 -82.097 1.00 85.56 182 GLN A C 1
ATOM 1529 O O . GLN A 1 182 ? 64.370 1.394 -82.665 1.00 85.56 182 GLN A O 1
ATOM 1534 N N . GLN A 1 183 ? 62.402 0.323 -82.581 1.00 81.38 183 GLN A N 1
ATOM 1535 C CA . GLN A 1 183 ? 62.595 -0.401 -83.846 1.00 81.38 183 GLN A CA 1
ATOM 1536 C C . GLN A 1 183 ? 62.698 0.547 -85.043 1.00 81.38 183 GLN A C 1
ATOM 1538 O O . GLN A 1 183 ? 63.503 0.335 -85.946 1.00 81.38 183 GLN A O 1
ATOM 1543 N N . LYS A 1 184 ? 61.904 1.620 -85.055 1.00 77.19 184 LYS A N 1
ATOM 1544 C CA . LYS A 1 184 ? 61.991 2.655 -86.082 1.00 77.19 184 LYS A CA 1
ATOM 1545 C C . LYS A 1 184 ? 63.387 3.289 -86.073 1.00 77.19 184 LYS A C 1
ATOM 1547 O O . LYS A 1 184 ? 64.016 3.363 -87.124 1.00 77.19 184 LYS A O 1
ATOM 1552 N N . LEU A 1 185 ? 63.906 3.664 -84.902 1.00 67.12 185 LEU A N 1
ATOM 1553 C CA . LEU A 1 185 ? 65.262 4.208 -84.756 1.00 67.12 185 LEU A CA 1
ATOM 1554 C C . LEU A 1 185 ? 66.351 3.218 -85.207 1.00 67.12 185 LEU A C 1
ATOM 1556 O O . LEU A 1 185 ? 67.268 3.634 -85.906 1.00 67.12 185 LEU A O 1
ATOM 1560 N N . THR A 1 186 ? 66.236 1.919 -84.910 1.00 62.69 186 THR A N 1
ATOM 1561 C CA . THR A 1 186 ? 67.229 0.921 -85.360 1.00 62.69 186 THR A CA 1
ATOM 1562 C C . THR A 1 186 ? 67.165 0.618 -86.862 1.00 62.69 186 THR A C 1
ATOM 1564 O O . THR A 1 186 ? 68.182 0.256 -87.452 1.00 62.69 186 THR A O 1
ATOM 1567 N N . VAL A 1 187 ? 66.011 0.800 -87.515 1.00 58.41 187 VAL A N 1
ATOM 1568 C CA . VAL A 1 187 ? 65.874 0.682 -88.981 1.00 58.41 187 VAL A CA 1
ATOM 1569 C C . VAL A 1 187 ? 66.448 1.909 -89.704 1.00 58.41 187 VAL A C 1
ATOM 1571 O O . VAL A 1 187 ? 67.033 1.759 -90.778 1.00 58.41 187 VAL A O 1
ATOM 1574 N N . TYR A 1 188 ? 66.353 3.107 -89.116 1.00 50.09 188 TYR A N 1
ATOM 1575 C CA . TYR A 1 188 ? 66.975 4.322 -89.666 1.00 50.09 188 TYR A CA 1
ATOM 1576 C C . TYR A 1 188 ? 68.490 4.434 -89.388 1.00 50.09 188 TYR A C 1
ATOM 1578 O O . TYR A 1 188 ? 69.148 5.248 -90.029 1.00 50.09 188 TYR A O 1
ATOM 1586 N N . ASP A 1 189 ? 69.065 3.587 -88.525 1.00 44.38 189 ASP A N 1
ATOM 1587 C CA . ASP A 1 189 ? 70.501 3.575 -88.174 1.00 44.38 189 ASP A CA 1
ATOM 1588 C C . ASP A 1 189 ? 71.369 2.657 -89.073 1.00 44.38 189 ASP A C 1
ATOM 1590 O O . ASP A 1 189 ? 72.554 2.444 -88.830 1.00 44.38 189 ASP A O 1
ATOM 1594 N N . ARG A 1 190 ? 70.817 2.119 -90.175 1.00 47.03 190 ARG A N 1
ATOM 1595 C CA . ARG A 1 190 ? 71.613 1.465 -91.242 1.00 47.03 190 ARG A CA 1
ATOM 1596 C C . ARG A 1 190 ? 71.990 2.428 -92.379 1.00 47.03 190 ARG A C 1
ATOM 1598 O O . ARG A 1 190 ? 72.262 1.997 -93.495 1.00 47.03 190 ARG A O 1
ATOM 1605 N N . SER A 1 191 ? 71.986 3.735 -92.126 1.00 41.53 191 SER A N 1
ATOM 1606 C CA . SER A 1 191 ? 72.483 4.765 -93.049 1.00 41.53 191 SER A CA 1
ATOM 1607 C C . SER A 1 191 ? 73.126 5.898 -92.239 1.00 41.53 191 SER A C 1
ATOM 1609 O O . SER A 1 191 ? 72.426 6.496 -91.424 1.00 41.53 191 SER A O 1
ATOM 1611 N N . PRO A 1 192 ? 74.414 6.243 -92.430 1.00 44.34 192 PRO A N 1
ATOM 1612 C CA . PRO A 1 192 ? 74.986 7.404 -91.765 1.00 44.34 192 PRO A CA 1
ATOM 1613 C C . PRO A 1 192 ? 74.435 8.655 -92.452 1.00 44.34 192 PRO A C 1
ATOM 1615 O O . PRO A 1 192 ? 74.886 9.020 -93.537 1.00 44.34 192 PRO A O 1
ATOM 1618 N N . SER A 1 193 ? 73.437 9.290 -91.840 1.00 41.56 193 SER A N 1
ATOM 1619 C CA . SER A 1 193 ? 72.916 10.571 -92.316 1.00 41.56 193 SER A CA 1
ATOM 1620 C C . SER A 1 193 ? 73.472 11.745 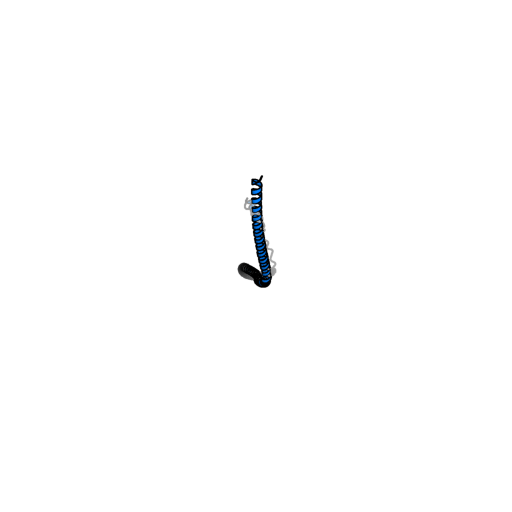-91.513 1.00 41.56 193 SER A C 1
ATOM 1622 O O . SER A 1 193 ? 73.748 11.621 -90.318 1.00 41.56 193 SER A O 1
ATOM 1624 N N . PRO A 1 194 ? 73.696 12.883 -92.189 1.00 47.72 194 PRO A N 1
ATOM 1625 C CA . PRO A 1 194 ? 74.683 13.874 -91.806 1.00 47.72 194 PRO A CA 1
ATOM 1626 C C . PRO A 1 194 ? 74.116 14.838 -90.769 1.00 47.72 194 PRO A C 1
ATOM 1628 O O . PRO A 1 194 ? 72.913 15.081 -90.704 1.00 47.72 194 PRO A O 1
ATOM 1631 N N . LYS A 1 195 ? 75.021 15.434 -89.991 1.00 44.84 195 LYS A N 1
ATOM 1632 C CA . LYS A 1 195 ? 74.746 16.557 -89.094 1.00 44.84 195 LYS A CA 1
ATOM 1633 C C . LYS A 1 195 ? 73.934 17.625 -89.836 1.00 44.84 195 LYS A C 1
ATOM 1635 O O . LYS A 1 195 ? 74.457 18.271 -90.740 1.00 44.84 195 LYS A O 1
ATOM 1640 N N . TYR A 1 196 ? 72.682 17.827 -89.440 1.00 52.47 196 TYR A N 1
ATOM 1641 C CA . TYR A 1 196 ? 71.946 19.028 -89.810 1.00 52.47 196 TYR A CA 1
ATOM 1642 C C . TYR A 1 196 ? 72.469 20.171 -88.937 1.00 52.47 196 TYR A C 1
ATOM 1644 O O . TYR A 1 196 ? 72.140 20.276 -87.757 1.00 52.47 196 TYR A O 1
ATOM 1652 N N . SER A 1 197 ? 73.355 20.983 -89.502 1.00 50.62 197 SER A N 1
ATOM 1653 C CA . SER A 1 197 ? 73.704 22.298 -88.976 1.00 50.62 197 SER A CA 1
ATOM 1654 C C . SER A 1 197 ? 72.476 23.206 -89.074 1.00 50.62 197 SER A C 1
ATOM 1656 O O . SER A 1 197 ? 71.954 23.436 -90.165 1.00 50.62 197 SER A O 1
ATOM 1658 N N . SER A 1 198 ? 71.999 23.692 -87.929 1.00 52.66 198 SER A N 1
ATOM 1659 C CA . SER A 1 198 ? 70.877 24.621 -87.813 1.00 52.66 198 SER A CA 1
ATOM 1660 C C . SER A 1 198 ? 71.110 25.890 -88.642 1.00 52.66 198 SER A C 1
ATOM 1662 O O . SER A 1 198 ? 71.884 26.754 -88.253 1.00 52.66 198 SER A O 1
ATOM 1664 N N . LEU A 1 199 ? 70.376 26.044 -89.746 1.00 56.88 199 LEU A N 1
ATOM 1665 C CA . LEU A 1 199 ? 70.358 27.239 -90.613 1.00 56.88 199 LEU A CA 1
ATOM 1666 C C . LEU A 1 199 ? 69.892 28.543 -89.921 1.00 56.88 199 LEU A C 1
ATOM 1668 O O . LEU A 1 199 ? 69.836 29.587 -90.559 1.00 56.88 199 LEU A O 1
ATOM 1672 N N . LEU A 1 200 ? 69.539 28.496 -88.633 1.00 55.16 200 LEU A N 1
ATOM 1673 C CA . LEU A 1 200 ? 69.092 29.653 -87.848 1.00 55.16 200 LEU A CA 1
ATOM 1674 C C . LEU A 1 200 ? 70.243 30.398 -87.149 1.00 55.16 200 LEU A C 1
ATOM 1676 O O . LEU A 1 200 ? 69.995 31.434 -86.539 1.00 55.16 200 LEU A O 1
ATOM 1680 N N . ASP A 1 201 ? 71.479 29.895 -87.235 1.00 55.91 201 ASP A N 1
ATOM 1681 C CA . ASP A 1 201 ? 72.644 30.488 -86.554 1.00 55.91 201 ASP A CA 1
ATOM 1682 C C . ASP A 1 201 ? 73.387 31.550 -87.396 1.00 55.91 201 ASP A C 1
ATOM 1684 O O . ASP A 1 201 ? 74.253 32.251 -86.890 1.00 55.91 201 ASP A O 1
ATOM 1688 N N . GLU A 1 202 ? 73.013 31.722 -88.670 1.00 61.84 202 GLU A N 1
ATOM 1689 C CA . GLU A 1 202 ? 73.643 32.674 -89.613 1.00 61.84 202 GLU A CA 1
ATOM 1690 C C . GLU A 1 202 ? 72.770 33.916 -89.900 1.00 61.84 202 GLU A C 1
ATOM 1692 O O . GLU A 1 202 ? 73.147 34.791 -90.678 1.00 61.84 202 GLU A O 1
ATOM 1697 N N . SER A 1 203 ? 71.581 34.019 -89.295 1.00 74.75 203 SER A N 1
ATOM 1698 C CA . SER A 1 203 ? 70.665 35.150 -89.511 1.00 74.75 203 SER A CA 1
ATOM 1699 C C . SER A 1 203 ? 70.657 36.103 -88.319 1.00 74.75 203 SER A C 1
ATOM 1701 O O . SER A 1 203 ? 70.512 35.655 -87.184 1.00 74.75 203 SER A O 1
ATOM 1703 N N . PHE A 1 204 ? 70.771 37.409 -88.572 1.00 80.75 204 PHE A N 1
ATOM 1704 C CA . PHE A 1 204 ? 70.696 38.462 -87.555 1.00 80.75 204 PHE A CA 1
ATOM 1705 C C . PHE A 1 204 ? 69.353 39.198 -87.642 1.00 80.75 204 PHE A C 1
ATOM 1707 O O . PHE A 1 204 ? 68.856 39.494 -88.728 1.00 80.75 204 PHE A O 1
ATOM 1714 N N . LEU A 1 205 ? 68.765 39.493 -86.487 1.00 83.81 205 LEU A N 1
ATOM 1715 C CA . LEU A 1 205 ? 67.560 40.295 -86.314 1.00 83.81 205 LEU A CA 1
ATOM 1716 C C . LEU A 1 205 ? 67.946 41.657 -85.730 1.00 83.81 205 LEU A C 1
ATOM 1718 O O . LEU A 1 205 ? 68.817 41.738 -84.867 1.00 83.81 205 LEU A O 1
ATOM 1722 N N . GLU A 1 206 ? 67.294 42.730 -86.173 1.00 86.12 206 GLU A N 1
ATOM 1723 C CA . GLU A 1 206 ? 67.625 44.092 -85.737 1.00 86.12 206 GLU A CA 1
ATOM 1724 C C . GLU A 1 206 ? 66.526 44.709 -84.874 1.00 86.12 206 GLU A C 1
ATOM 1726 O O . GLU A 1 206 ? 65.334 44.556 -85.153 1.00 86.12 206 GLU A O 1
ATOM 1731 N N . CYS A 1 207 ? 66.922 45.497 -83.872 1.00 85.06 207 CYS A N 1
ATOM 1732 C CA . CYS A 1 207 ? 65.988 46.366 -83.167 1.00 85.06 207 CYS A CA 1
ATOM 1733 C C . CYS A 1 207 ? 65.526 47.504 -84.100 1.00 85.06 207 CYS A C 1
ATOM 1735 O O . CYS A 1 207 ? 66.358 48.267 -84.604 1.00 85.06 207 CYS A O 1
ATOM 1737 N N . PRO A 1 208 ? 64.213 47.702 -84.309 1.00 82.31 208 PRO A N 1
ATOM 1738 C CA . PRO A 1 208 ? 63.714 48.712 -85.239 1.00 82.31 208 PRO A CA 1
ATOM 1739 C C . PRO A 1 208 ? 64.016 50.156 -84.808 1.00 82.31 208 PRO A C 1
ATOM 1741 O O . PRO A 1 208 ? 64.037 51.032 -85.672 1.00 82.31 208 PRO A O 1
ATOM 1744 N N . ARG A 1 209 ? 64.281 50.414 -83.515 1.00 81.94 209 ARG A N 1
ATOM 1745 C CA . ARG A 1 209 ? 64.521 51.770 -82.985 1.00 81.94 209 ARG A CA 1
ATOM 1746 C C . ARG A 1 209 ? 65.996 52.184 -83.005 1.00 81.94 209 ARG A C 1
ATOM 1748 O O . ARG A 1 209 ? 66.293 53.298 -83.419 1.00 81.94 209 ARG A O 1
ATOM 1755 N N . CYS A 1 210 ? 66.911 51.311 -82.578 1.00 87.69 210 CYS A N 1
ATOM 1756 C CA . CYS A 1 210 ? 68.343 51.632 -82.446 1.00 87.69 210 CYS A CA 1
ATOM 1757 C C . CYS A 1 210 ? 69.254 50.892 -83.441 1.00 87.69 210 CYS A C 1
ATOM 1759 O O . CYS A 1 210 ? 70.453 51.157 -83.466 1.00 87.69 210 CYS A O 1
ATOM 1761 N N . LYS A 1 211 ? 68.702 49.978 -84.254 1.00 84.62 211 LYS A N 1
ATOM 1762 C CA . LYS A 1 211 ? 69.415 49.190 -85.279 1.00 84.62 211 LYS A CA 1
ATOM 1763 C C . LYS A 1 211 ? 70.533 48.281 -84.759 1.00 84.62 211 LYS A C 1
ATOM 1765 O O . LYS A 1 211 ? 71.352 47.807 -85.539 1.00 84.62 211 LYS A O 1
ATOM 1770 N N . VAL A 1 212 ? 70.548 47.978 -83.461 1.00 86.62 212 VAL A N 1
ATOM 1771 C CA . VAL A 1 212 ? 71.434 46.943 -82.909 1.00 86.62 212 VAL A CA 1
ATOM 1772 C C . VAL A 1 212 ? 71.026 45.572 -83.454 1.00 86.62 212 VAL A C 1
ATOM 1774 O O . VAL A 1 212 ? 69.838 45.239 -83.462 1.00 86.62 212 VAL A O 1
ATOM 1777 N N . GLN A 1 213 ? 72.018 44.795 -83.895 1.00 86.19 213 GLN A N 1
ATOM 1778 C CA . GLN A 1 213 ? 71.848 43.454 -84.453 1.00 86.19 213 GLN A CA 1
ATOM 1779 C C . GLN A 1 213 ? 72.041 42.377 -83.382 1.00 86.19 213 GLN A C 1
ATOM 1781 O O . GLN A 1 213 ? 72.968 42.451 -82.578 1.00 86.19 213 GLN A O 1
ATOM 1786 N N . TYR A 1 214 ? 71.189 41.357 -83.414 1.00 84.06 214 TYR A N 1
ATOM 1787 C CA . TYR A 1 214 ? 71.233 40.187 -82.543 1.00 84.06 214 TYR A CA 1
ATOM 1788 C C . TYR A 1 214 ? 71.153 38.905 -83.381 1.00 84.06 214 TYR A C 1
ATOM 1790 O O . TYR A 1 214 ? 70.348 38.857 -84.312 1.00 84.06 214 TYR A O 1
ATOM 1798 N N . PRO A 1 215 ? 71.923 37.849 -83.072 1.00 84.94 215 PRO A N 1
ATOM 1799 C CA . PRO A 1 215 ? 71.755 36.547 -83.717 1.00 84.94 215 PRO A CA 1
ATOM 1800 C C . PRO A 1 215 ? 70.330 36.010 -83.514 1.00 84.94 215 PRO A C 1
ATOM 1802 O O . PRO A 1 215 ? 69.767 36.118 -82.423 1.00 84.94 215 PRO A O 1
ATOM 1805 N N . ALA A 1 216 ? 69.732 35.388 -84.531 1.00 78.44 216 ALA A N 1
ATOM 1806 C CA . ALA A 1 216 ? 68.376 34.836 -84.443 1.00 78.44 216 ALA A CA 1
ATOM 1807 C C . ALA A 1 216 ? 68.264 33.698 -83.411 1.00 78.44 216 ALA A C 1
ATOM 1809 O O . ALA A 1 216 ? 67.200 33.493 -82.817 1.00 78.44 216 ALA A O 1
ATOM 1810 N N . SER A 1 217 ? 69.374 33.010 -83.122 1.00 79.88 217 SER A N 1
ATOM 1811 C CA . SER A 1 217 ? 69.485 32.054 -82.017 1.00 79.88 217 SER A CA 1
ATOM 1812 C C . SER A 1 217 ? 69.255 32.702 -80.637 1.00 79.88 217 SER A C 1
ATOM 1814 O O . SER A 1 217 ? 68.791 32.025 -79.720 1.00 79.88 217 SER A O 1
ATOM 1816 N N . GLN A 1 218 ? 69.447 34.022 -80.508 1.00 82.06 218 GLN A N 1
ATOM 1817 C CA . GLN A 1 218 ? 69.264 34.827 -79.289 1.00 82.06 218 GLN A CA 1
ATOM 1818 C C . GLN A 1 218 ? 68.045 35.773 -79.350 1.00 82.06 218 GLN A C 1
ATOM 1820 O O . GLN A 1 218 ? 68.014 36.822 -78.707 1.00 82.06 218 GLN A O 1
ATOM 1825 N N . HIS A 1 219 ? 66.980 35.407 -80.074 1.00 82.31 219 HIS A N 1
ATOM 1826 C CA . HIS A 1 219 ? 65.783 36.257 -80.222 1.00 82.31 219 HIS A CA 1
ATOM 1827 C C . HIS A 1 219 ? 65.130 36.701 -78.893 1.00 82.31 219 HIS A C 1
ATOM 1829 O O . HIS A 1 219 ? 64.515 37.765 -78.840 1.00 82.31 219 HIS A O 1
ATOM 1835 N N . ARG A 1 220 ? 65.262 35.928 -77.803 1.00 85.50 220 ARG A N 1
ATOM 1836 C CA . ARG A 1 220 ? 64.763 36.332 -76.472 1.00 85.50 220 ARG A CA 1
ATOM 1837 C C . ARG A 1 220 ? 65.486 37.557 -75.915 1.00 85.50 220 ARG A C 1
ATOM 1839 O O . ARG A 1 220 ? 64.850 38.378 -75.261 1.00 85.50 220 ARG A O 1
ATOM 1846 N N . GLU A 1 221 ? 66.784 37.680 -76.169 1.00 84.62 221 GLU A N 1
ATOM 1847 C CA . GLU A 1 221 ? 67.595 38.812 -75.710 1.00 84.62 221 GLU A CA 1
ATOM 1848 C C . GLU A 1 221 ? 67.255 40.075 -76.507 1.00 84.62 221 GLU A C 1
ATOM 1850 O O . GLU A 1 221 ? 67.125 41.150 -75.924 1.00 84.62 221 GLU A O 1
ATOM 1855 N N . LEU A 1 222 ? 66.989 39.935 -77.813 1.00 87.06 222 LEU A N 1
ATOM 1856 C CA . LEU A 1 222 ? 66.459 41.020 -78.640 1.00 87.06 222 LEU A CA 1
ATOM 1857 C C . LEU A 1 222 ? 65.086 41.505 -78.146 1.00 87.06 222 LEU A C 1
ATOM 1859 O O . LEU A 1 222 ? 64.861 42.709 -78.096 1.00 87.06 222 LEU A O 1
ATOM 1863 N N . LEU A 1 223 ? 64.171 40.606 -77.767 1.00 86.56 223 LEU A N 1
ATOM 1864 C CA . LEU A 1 223 ? 62.852 41.004 -77.251 1.00 86.56 223 LEU A CA 1
ATOM 1865 C C . LEU A 1 223 ? 62.969 41.790 -75.937 1.00 86.56 223 LEU A C 1
ATOM 1867 O O . LEU A 1 223 ? 62.382 42.862 -75.822 1.00 86.56 223 LEU A O 1
ATOM 1871 N N . ALA A 1 224 ? 63.806 41.328 -75.002 1.00 85.75 224 ALA A N 1
ATOM 1872 C CA . ALA A 1 224 ? 64.088 42.069 -73.773 1.00 85.75 224 ALA A CA 1
ATOM 1873 C C . ALA A 1 224 ? 64.752 43.432 -74.053 1.00 85.75 224 ALA A C 1
ATOM 1875 O O . ALA A 1 224 ? 64.437 44.425 -73.399 1.00 85.75 224 ALA A O 1
ATOM 1876 N N . HIS A 1 225 ? 65.650 43.502 -75.043 1.00 88.44 225 HIS A N 1
ATOM 1877 C CA . HIS A 1 225 ? 66.236 44.764 -75.493 1.00 88.44 225 HIS A CA 1
ATOM 1878 C C . HIS A 1 225 ? 65.172 45.707 -76.065 1.00 88.44 225 HIS A C 1
ATOM 1880 O O . HIS A 1 225 ? 65.191 46.892 -75.742 1.00 88.44 225 HIS A O 1
ATOM 1886 N N . ILE A 1 226 ? 64.253 45.212 -76.900 1.00 85.56 226 ILE A N 1
ATOM 1887 C CA . ILE A 1 226 ? 63.179 46.020 -77.490 1.00 85.56 226 ILE A CA 1
ATOM 1888 C C . ILE A 1 226 ? 62.297 46.609 -76.390 1.00 85.56 226 ILE A C 1
ATOM 1890 O O . ILE A 1 226 ? 62.050 47.806 -76.448 1.00 85.56 226 ILE A O 1
ATOM 1894 N N . ASP A 1 227 ? 61.923 45.845 -75.360 1.00 83.56 227 ASP A N 1
ATOM 1895 C CA . ASP A 1 227 ? 61.084 46.343 -74.259 1.00 83.56 227 ASP A CA 1
ATOM 1896 C C . ASP A 1 227 ? 61.698 47.577 -73.563 1.00 83.56 227 ASP A C 1
ATOM 1898 O O . ASP A 1 227 ? 61.007 48.575 -73.346 1.00 83.56 227 ASP A O 1
ATOM 1902 N N . PHE A 1 228 ? 63.012 47.572 -73.301 1.00 80.00 228 PHE A N 1
ATOM 1903 C CA . PHE A 1 228 ? 63.737 48.747 -72.785 1.00 80.00 228 PHE A CA 1
ATOM 1904 C C . PHE A 1 228 ? 63.945 49.832 -73.839 1.00 80.00 228 PHE A C 1
ATOM 1906 O O . PHE A 1 228 ? 63.896 51.021 -73.537 1.00 80.00 228 PHE A O 1
ATOM 1913 N N . CYS A 1 229 ? 64.202 49.429 -75.078 1.00 82.38 229 CYS A N 1
ATOM 1914 C CA . CYS A 1 229 ? 64.461 50.335 -76.177 1.00 82.38 229 CYS A CA 1
ATOM 1915 C C . CYS A 1 229 ? 63.177 50.975 -76.701 1.00 82.38 229 CYS A C 1
ATOM 1917 O O . CYS A 1 229 ? 63.308 51.878 -77.499 1.00 82.38 229 CYS A O 1
ATOM 1919 N N . THR A 1 230 ? 61.964 50.577 -76.299 1.00 68.31 230 THR A N 1
ATOM 1920 C CA . THR A 1 230 ? 60.690 51.246 -76.648 1.00 68.31 230 THR A CA 1
ATOM 1921 C C . THR A 1 230 ? 60.075 52.086 -75.524 1.00 68.31 230 THR A C 1
ATOM 1923 O O . THR A 1 230 ? 59.116 52.809 -75.797 1.00 68.31 230 THR A O 1
ATOM 1926 N N . ALA A 1 231 ? 60.644 52.050 -74.312 1.00 57.03 231 ALA A N 1
ATOM 1927 C CA . ALA A 1 231 ? 60.393 53.038 -73.255 1.00 57.03 231 ALA A CA 1
ATOM 1928 C C . ALA A 1 231 ? 61.059 54.392 -73.576 1.00 57.03 231 ALA A C 1
ATOM 1930 O O . ALA A 1 231 ? 60.549 55.427 -73.101 1.00 57.03 231 ALA A O 1
#

Foldseek 3Di:
DVVVVVVVVVVVVVVVVVVVVVVVVVVVVVVVVVVVVVVVVVVVVVVVVCCVVVVVVVVVVVVVVVVVVVVVVVVVVVVVVVVVVVVVVVVVVVVVVVVVVVVVVVVVVVVVVVVVVVVVVVVVVVVVVVVVVVVVVVVVVVVVVVVVVVVVVVVVVVVVVVVVVVVVVVVVVVVVVVVVVVVVVVVVVVDDDDDDDPPQQPDWDAQPQPRDIDRSVPVVVVVVVNVVSVD

Solvent-accessible surface area (backbone atoms only — not comparable to full-atom values): 12725 Å² total; per-residue (Å²): 111,70,72,60,52,53,52,51,52,52,50,49,55,51,49,54,54,49,49,54,52,49,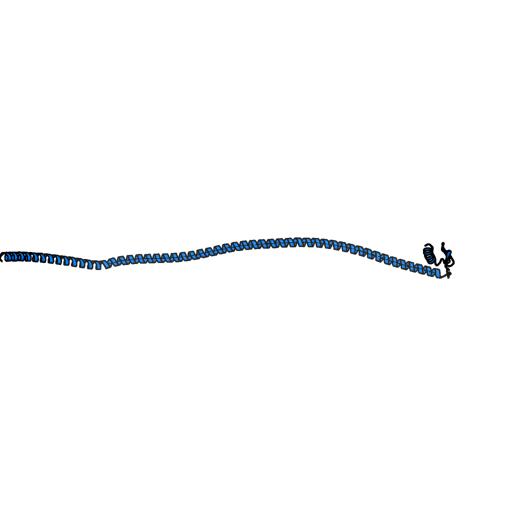51,54,50,51,54,51,50,52,52,51,51,52,56,50,52,54,52,51,55,54,50,58,59,46,54,68,63,50,49,70,62,53,51,54,57,52,52,51,53,49,50,51,53,54,48,52,51,51,48,55,51,51,52,50,49,53,49,52,52,50,54,53,50,52,53,52,50,54,53,50,53,50,50,55,50,53,51,52,52,49,52,51,52,51,49,54,50,50,50,53,50,51,52,53,49,51,54,50,52,52,52,52,49,51,55,50,50,55,50,52,52,51,54,51,53,51,50,54,51,52,54,50,53,51,52,52,52,49,51,53,52,52,55,50,50,54,52,53,54,51,50,52,54,51,50,50,53,51,50,54,50,51,52,51,50,54,52,52,52,50,50,50,54,62,67,59,64,80,52,97,75,76,87,80,75,69,82,53,72,83,40,71,45,63,41,90,83,80,62,54,75,37,50,49,79,46,48,68,60,50,51,58,48,44,60,65,68,72,109

Radius of gyration: 88.8 Å; Cα contacts (8 Å, |Δi|>4): 35; chains: 1; bounding box: 136×71×231 Å

Sequence (231 aa):
VEKQLKDALEKNQQWLLYDQQREAYVRGLLGRIFELEQKSEIVSQRESKEFSSEGHLQDEKQKYYDQLLRTAKSDLETERCTVTQLRSEVNEFKRKYEEAQEITRLNALLQSQQVAEVKTLENENKIKEEKVQRLKQENETIKGQLREEKKKSEDLLCQVQLFHKSLLKQQEERTRIALLEQQKLTVYDRSPSPKYSSLLDESFLECPRCKVQYPASQHRELLAHIDFCTA

InterPro domains:
  IPR022008 TSG101 and ALIX binding domain of CEP55 [PF12180] (3-35)
  IPR038926 Centrosomal protein of 55kDa [PTHR31838] (1-183)

Secondary structure (DSSP, 8-state):
-HHHHHHHHHHHHHHHHHHHHHHHHHHHHHHHHHHHHHHHHHHHHHHHHHHHHHHHHHHHHHHHHHHHHHHHHHHHHHHHHHHHHHHHHHHHHHHHHHHHHHHHHHHHHHHHHHHHHHHHHHHHHHHHHHHHHHHHHHHHHHHHHHHHHHHHHHHHHHHHHHHHHHHHHHHHHHHHHHHHHHHHHHHHTTS-------TTSS-EEE-TTT--EEEGGGHHHHHHHHHHHT-